Protein AF-A0AAJ6A900-F1 (afdb_monomer)

Nearest PDB structures (foldseek):
  7o0n-assembly1_B  TM=3.963E-01  e=6.965E-01  Myxococcus xanthus DK 1622
  7qh5-assembly1_A  TM=3.372E-01  e=6.591E-01  Streptomyces tsukubensis NRRL18488
  7qh5-assembly2_B  TM=3.546E-01  e=1.083E+00  Streptomyces tsukubensis NRRL18488
  4j00-assembly1_A  TM=2.860E-01  e=7.474E+00  Fischerella thermalis PCC 7521
  5yzg-assembly1_L  TM=1.732E-01  e=5.367E+00  Homo sapiens

Structure (mmCIF, N/CA/C/O backbone):
data_AF-A0AAJ6A900-F1
#
_entry.id   AF-A0AAJ6A900-F1
#
loop_
_atom_site.group_PDB
_atom_site.id
_atom_site.type_symbol
_atom_site.label_atom_id
_atom_site.label_alt_id
_atom_site.label_comp_id
_atom_site.label_asym_id
_atom_site.label_entity_id
_atom_site.label_seq_id
_atom_site.pdbx_PDB_ins_code
_atom_site.Cartn_x
_atom_site.Cartn_y
_atom_site.Cartn_z
_atom_site.occupancy
_atom_site.B_iso_or_equiv
_atom_site.auth_seq_id
_atom_site.auth_comp_id
_atom_site.auth_asym_id
_atom_site.auth_atom_id
_atom_site.pdbx_PDB_model_num
ATOM 1 N N . MET A 1 1 ? 44.080 13.119 18.718 1.00 33.09 1 MET A N 1
ATOM 2 C CA . MET A 1 1 ? 42.852 12.392 19.102 1.00 33.09 1 MET A CA 1
ATOM 3 C C . MET A 1 1 ? 41.986 12.271 17.861 1.00 33.09 1 MET A C 1
ATOM 5 O O . MET A 1 1 ? 41.439 13.269 17.421 1.00 33.09 1 MET A O 1
ATOM 9 N N . SER A 1 2 ? 41.988 11.098 17.223 1.00 34.25 2 SER A N 1
ATOM 10 C CA . SER A 1 2 ? 41.241 10.862 15.982 1.00 34.25 2 SER A CA 1
ATOM 11 C C . SER A 1 2 ? 39.778 10.611 16.332 1.00 34.25 2 SER A C 1
ATOM 13 O O . SER A 1 2 ? 39.481 9.669 17.070 1.00 34.25 2 SER A O 1
ATOM 15 N N . ALA A 1 3 ? 38.887 11.489 15.872 1.00 39.19 3 ALA A N 1
ATOM 16 C CA . ALA A 1 3 ? 37.450 11.306 16.002 1.00 39.19 3 ALA A CA 1
ATOM 17 C C . ALA A 1 3 ? 37.066 10.016 15.266 1.00 39.19 3 ALA A C 1
ATOM 19 O O . ALA A 1 3 ? 37.254 9.890 14.056 1.00 39.19 3 ALA A O 1
ATOM 20 N N . LYS A 1 4 ? 36.603 9.027 16.033 1.00 38.00 4 LYS A N 1
ATOM 21 C CA . LYS A 1 4 ? 36.083 7.765 15.514 1.00 38.00 4 LYS A CA 1
ATOM 22 C C . LYS A 1 4 ? 34.942 8.095 14.549 1.00 38.00 4 LYS A C 1
ATOM 24 O O . LYS A 1 4 ? 33.993 8.759 14.950 1.00 38.00 4 LYS A O 1
ATOM 29 N N . TYR A 1 5 ? 35.067 7.666 13.293 1.00 40.56 5 TYR A N 1
ATOM 30 C CA . TYR A 1 5 ? 33.970 7.684 12.330 1.00 40.56 5 TYR A CA 1
ATOM 31 C C . TYR A 1 5 ? 32.795 6.923 12.944 1.00 40.56 5 TYR A C 1
ATOM 33 O O . TYR A 1 5 ? 32.885 5.716 13.172 1.00 40.56 5 TYR A O 1
ATOM 41 N N . ASP A 1 6 ? 31.745 7.669 13.270 1.00 44.28 6 ASP A N 1
ATOM 42 C CA . ASP A 1 6 ? 30.499 7.160 13.818 1.00 44.28 6 ASP A CA 1
ATOM 43 C C . ASP A 1 6 ? 29.944 6.097 12.863 1.00 44.28 6 ASP A C 1
ATOM 45 O O . ASP A 1 6 ? 29.949 6.273 11.638 1.00 44.28 6 ASP A O 1
ATOM 49 N N . SER A 1 7 ? 29.566 4.944 13.404 1.00 50.75 7 SER A N 1
ATOM 50 C CA . SER A 1 7 ? 29.171 3.781 12.616 1.00 50.75 7 SER A CA 1
ATOM 51 C C . SER A 1 7 ? 28.019 4.137 11.675 1.00 50.75 7 SER A C 1
ATOM 53 O O . SER A 1 7 ? 26.946 4.549 12.104 1.00 50.75 7 SER A O 1
ATOM 55 N N . LYS A 1 8 ? 28.282 3.969 10.380 1.00 53.97 8 LYS A N 1
ATOM 56 C CA . LYS A 1 8 ? 27.415 4.195 9.219 1.00 53.97 8 LYS A CA 1
ATOM 57 C C . LYS A 1 8 ? 25.977 3.700 9.472 1.00 53.97 8 LYS A C 1
ATOM 59 O O . LYS A 1 8 ? 25.722 2.503 9.374 1.00 53.97 8 LYS A O 1
ATOM 64 N N . ARG A 1 9 ? 25.043 4.609 9.774 1.00 61.50 9 ARG A N 1
ATOM 65 C CA . ARG A 1 9 ? 23.605 4.306 9.882 1.00 61.50 9 ARG A CA 1
ATOM 66 C C . ARG A 1 9 ? 23.133 3.617 8.601 1.00 61.50 9 ARG A C 1
ATOM 68 O O . ARG A 1 9 ? 23.323 4.154 7.507 1.00 61.50 9 ARG A O 1
ATOM 75 N N . THR A 1 10 ? 22.573 2.418 8.721 1.00 80.81 10 THR A N 1
ATOM 76 C CA . THR A 1 10 ? 22.110 1.655 7.558 1.00 80.81 10 THR A CA 1
ATOM 77 C C . THR A 1 10 ? 20.718 2.121 7.127 1.00 80.81 10 THR A C 1
ATOM 79 O O . THR A 1 10 ? 19.980 2.734 7.900 1.00 80.81 10 THR A O 1
ATOM 82 N N . LYS A 1 11 ? 20.336 1.837 5.875 1.00 80.00 11 LYS A N 1
ATOM 83 C CA . LYS A 1 11 ? 18.990 2.141 5.352 1.00 80.00 11 LYS A CA 1
ATOM 84 C C . LYS A 1 11 ? 17.898 1.498 6.218 1.00 80.00 11 LYS A C 1
ATOM 86 O O . LYS A 1 11 ? 16.892 2.134 6.515 1.00 80.00 11 LYS A O 1
ATOM 91 N N . THR A 1 12 ? 18.159 0.287 6.702 1.00 84.31 12 THR A N 1
ATOM 92 C CA . THR A 1 12 ? 17.291 -0.456 7.619 1.00 84.31 12 THR A CA 1
ATOM 93 C C . THR A 1 12 ? 17.062 0.276 8.940 1.00 84.31 12 THR A C 1
ATOM 95 O O . THR A 1 12 ? 15.920 0.371 9.382 1.00 84.31 12 THR A O 1
ATOM 98 N N . ASP A 1 13 ? 18.110 0.849 9.540 1.00 83.62 13 ASP A N 1
ATOM 99 C CA . ASP A 1 13 ? 17.986 1.616 10.790 1.00 83.62 13 ASP A CA 1
ATOM 100 C C . ASP A 1 13 ? 17.090 2.851 10.596 1.00 83.62 13 ASP A C 1
ATOM 102 O O . ASP A 1 13 ? 16.273 3.183 11.453 1.00 83.62 13 ASP A O 1
ATOM 106 N N . GLY A 1 14 ? 17.188 3.496 9.427 1.00 86.88 14 GLY A N 1
ATOM 107 C CA . GLY A 1 14 ? 16.269 4.554 8.994 1.00 86.88 14 GLY A CA 1
ATOM 108 C C . GLY A 1 14 ? 14.805 4.116 9.014 1.00 86.88 14 GLY A C 1
ATOM 109 O O . GLY A 1 14 ? 13.977 4.738 9.675 1.00 86.88 14 GLY A O 1
ATOM 110 N N . LEU A 1 15 ? 14.507 2.997 8.353 1.00 88.12 15 LEU A N 1
ATOM 111 C CA . LEU A 1 15 ? 13.148 2.461 8.236 1.00 88.12 15 LEU A CA 1
ATOM 112 C C . LEU A 1 15 ? 12.558 2.031 9.587 1.00 88.12 15 LEU A C 1
ATOM 114 O O . LEU A 1 15 ? 11.352 2.151 9.812 1.00 88.12 15 LEU A O 1
ATOM 118 N N . ILE A 1 16 ? 13.393 1.524 10.498 1.00 86.44 16 ILE A N 1
ATOM 119 C CA . ILE A 1 16 ? 12.960 1.153 11.850 1.00 86.44 16 ILE A CA 1
ATOM 120 C C . ILE A 1 16 ? 12.597 2.404 12.656 1.00 86.44 16 ILE A C 1
ATOM 122 O O . ILE A 1 16 ? 11.527 2.438 13.263 1.00 86.44 16 ILE A O 1
ATOM 126 N N . GLU A 1 17 ? 13.445 3.436 12.638 1.00 85.00 17 GLU A N 1
ATOM 127 C CA . GLU A 1 17 ? 13.184 4.694 13.352 1.00 85.00 17 GLU A CA 1
ATOM 128 C C . GLU A 1 17 ? 11.929 5.412 12.833 1.00 85.00 17 GLU A C 1
ATOM 130 O O . GLU A 1 17 ? 11.148 5.949 13.620 1.00 85.00 17 GLU A O 1
ATOM 135 N N . GLU A 1 18 ? 11.697 5.376 11.521 1.00 84.06 18 GLU A N 1
ATOM 136 C CA . GLU A 1 18 ? 10.522 5.979 10.882 1.00 84.06 18 GLU A CA 1
ATOM 137 C C . GLU A 1 18 ? 9.254 5.113 10.993 1.00 84.06 18 GLU A C 1
ATOM 139 O O . GLU A 1 18 ? 8.158 5.556 10.643 1.00 84.06 18 GLU A O 1
ATOM 144 N N . GLY A 1 19 ? 9.369 3.878 11.497 1.00 85.94 19 GLY A N 1
ATOM 145 C CA . GLY A 1 19 ? 8.251 2.939 11.616 1.00 85.94 19 GLY A CA 1
ATOM 146 C C . GLY A 1 19 ? 7.731 2.416 10.271 1.00 85.94 19 GLY A C 1
ATOM 147 O O . GLY A 1 19 ? 6.595 1.948 10.186 1.00 85.94 19 GLY A O 1
ATOM 148 N N . THR A 1 20 ? 8.545 2.497 9.220 1.00 91.31 20 THR A N 1
ATOM 149 C CA . THR A 1 20 ? 8.237 2.078 7.844 1.00 91.31 20 THR A CA 1
ATOM 150 C C . THR A 1 20 ? 8.890 0.747 7.468 1.00 91.31 20 THR A C 1
ATOM 152 O O . THR A 1 20 ? 8.720 0.275 6.345 1.00 91.31 20 THR A O 1
ATOM 155 N N . PHE A 1 21 ? 9.583 0.102 8.407 1.00 92.81 21 PHE A N 1
ATOM 156 C CA . PHE A 1 21 ? 10.193 -1.210 8.217 1.00 92.81 21 PHE A CA 1
ATOM 157 C C . PHE A 1 21 ? 9.163 -2.308 7.892 1.00 92.81 21 PHE A C 1
ATOM 159 O O . PHE A 1 21 ? 8.166 -2.493 8.596 1.00 92.81 21 PHE A O 1
ATOM 166 N N . ASN A 1 22 ? 9.425 -3.070 6.830 1.00 92.81 22 ASN A N 1
ATOM 167 C CA . ASN A 1 22 ? 8.696 -4.274 6.457 1.00 92.81 22 ASN A CA 1
ATOM 168 C C . ASN A 1 22 ? 9.269 -5.475 7.227 1.00 92.81 22 ASN A C 1
ATOM 170 O O . ASN A 1 22 ? 10.412 -5.853 6.976 1.00 92.81 22 ASN A O 1
ATOM 174 N N . PRO A 1 23 ? 8.493 -6.121 8.117 1.00 89.62 23 PRO A N 1
ATOM 175 C CA . PRO A 1 23 ? 8.977 -7.251 8.906 1.00 89.62 23 PRO A CA 1
ATOM 176 C C . PRO A 1 23 ? 9.151 -8.544 8.099 1.00 89.62 23 PRO A C 1
ATOM 178 O O . PRO A 1 23 ? 9.731 -9.488 8.623 1.00 89.62 23 PRO A O 1
ATOM 181 N N . THR A 1 24 ? 8.626 -8.618 6.870 1.00 91.12 24 THR A N 1
ATOM 182 C CA . THR A 1 24 ? 8.700 -9.821 6.023 1.00 91.12 24 THR A CA 1
ATOM 183 C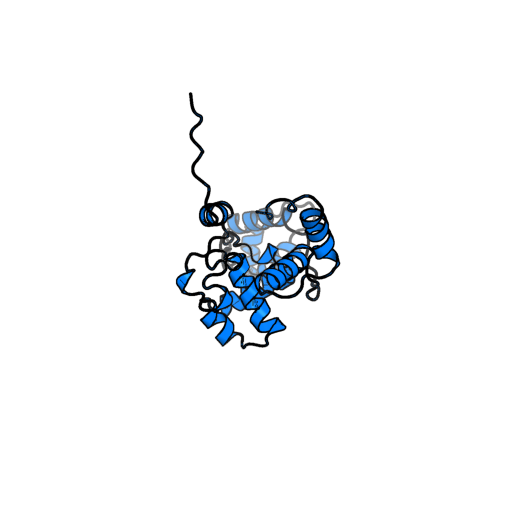 C . THR A 1 24 ? 9.211 -9.493 4.613 1.00 91.12 24 THR A C 1
ATOM 185 O O . THR A 1 24 ? 8.458 -9.637 3.638 1.00 91.12 24 THR A O 1
ATOM 188 N N . PRO A 1 25 ? 10.457 -9.001 4.470 1.00 93.31 25 PRO A N 1
ATOM 189 C CA . PRO A 1 25 ? 11.049 -8.664 3.172 1.00 93.31 25 PRO A CA 1
ATOM 190 C C . PRO A 1 25 ? 11.180 -9.886 2.247 1.00 93.31 25 PRO A C 1
ATOM 192 O O . PRO A 1 25 ? 11.022 -9.767 1.036 1.00 93.31 25 PRO A O 1
ATOM 195 N N . GLU A 1 26 ? 11.383 -11.083 2.802 1.00 93.69 26 GLU A N 1
ATOM 196 C CA . GLU A 1 26 ? 11.548 -12.346 2.072 1.00 93.69 26 GLU A CA 1
ATOM 197 C C . GLU A 1 26 ? 10.295 -12.795 1.307 1.00 93.69 26 GLU A C 1
ATOM 199 O O . GLU A 1 26 ? 10.369 -13.640 0.411 1.00 93.69 26 GLU A O 1
ATOM 204 N N . LYS A 1 27 ? 9.130 -12.234 1.648 1.00 94.19 27 LYS A N 1
ATOM 205 C CA . LYS A 1 27 ? 7.870 -12.521 0.955 1.00 94.19 27 LYS A CA 1
ATOM 206 C C . LYS A 1 27 ? 7.661 -11.657 -0.288 1.00 94.19 27 LYS A C 1
ATOM 208 O O . LYS A 1 27 ? 6.780 -11.979 -1.078 1.00 94.19 27 LYS A O 1
ATOM 213 N N . VAL A 1 28 ? 8.465 -10.610 -0.483 1.00 96.06 28 VAL A N 1
ATOM 214 C CA . VAL A 1 28 ? 8.415 -9.759 -1.677 1.00 96.06 28 VAL A CA 1
ATOM 215 C C . VAL A 1 28 ? 9.167 -10.461 -2.805 1.00 96.06 28 VAL A C 1
ATOM 217 O O . VAL A 1 28 ? 10.395 -10.503 -2.839 1.00 96.06 28 VAL A O 1
ATOM 220 N N . ARG A 1 29 ? 8.420 -11.064 -3.730 1.00 94.88 29 ARG A N 1
ATOM 221 C CA . ARG A 1 29 ? 8.965 -11.913 -4.800 1.00 94.88 29 ARG A 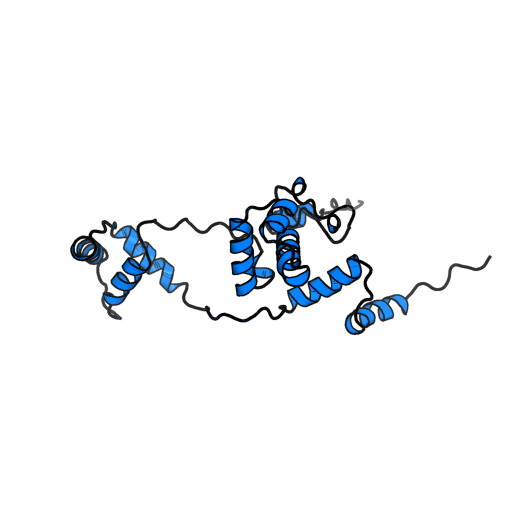CA 1
ATOM 222 C C . ARG A 1 29 ? 9.167 -11.187 -6.121 1.00 94.88 29 ARG A C 1
ATOM 224 O O . ARG A 1 29 ? 9.845 -11.754 -6.984 1.00 94.88 29 ARG A O 1
ATOM 231 N N . ASP A 1 30 ? 8.644 -9.967 -6.243 1.00 93.31 30 ASP A N 1
ATOM 232 C CA . ASP A 1 30 ? 8.773 -9.139 -7.438 1.00 93.31 30 ASP A CA 1
ATOM 233 C C . ASP A 1 30 ? 10.257 -8.988 -7.834 1.00 93.31 30 ASP A C 1
ATOM 235 O O . ASP A 1 30 ? 11.069 -8.531 -7.019 1.00 93.31 30 ASP A O 1
ATOM 239 N N . PRO A 1 31 ? 10.639 -9.362 -9.072 1.00 90.69 31 PRO A N 1
ATOM 240 C CA . PRO A 1 31 ? 12.028 -9.345 -9.515 1.00 90.69 31 PRO A CA 1
ATOM 241 C C . PRO A 1 31 ? 12.735 -7.999 -9.342 1.00 90.69 31 PRO A C 1
ATOM 243 O O . PRO A 1 31 ? 13.943 -7.993 -9.119 1.00 90.69 31 PRO A O 1
ATOM 246 N N . LYS A 1 32 ? 12.017 -6.865 -9.398 1.00 90.88 32 LYS A N 1
ATOM 247 C CA . LYS A 1 32 ? 12.641 -5.534 -9.303 1.00 90.88 32 LYS A CA 1
ATOM 248 C C . LYS A 1 32 ? 13.272 -5.266 -7.932 1.00 90.88 32 LYS A C 1
ATOM 250 O O . LYS A 1 32 ? 14.186 -4.457 -7.843 1.00 90.88 32 LYS A O 1
ATOM 255 N N . PHE A 1 33 ? 12.813 -5.960 -6.888 1.00 91.19 33 PHE A N 1
ATOM 256 C CA . PHE A 1 33 ? 13.360 -5.872 -5.530 1.00 91.19 33 PHE A CA 1
ATOM 257 C C . PHE A 1 33 ? 14.616 -6.736 -5.330 1.00 91.19 33 PHE A C 1
ATOM 259 O O . PHE A 1 33 ? 15.217 -6.715 -4.258 1.00 91.19 33 PHE A O 1
ATOM 266 N N . ARG A 1 34 ? 15.048 -7.501 -6.344 1.00 86.69 34 ARG A N 1
ATOM 267 C CA . ARG A 1 34 ? 16.260 -8.326 -6.273 1.00 86.69 34 ARG A CA 1
ATOM 268 C C . ARG A 1 34 ? 17.451 -7.557 -6.834 1.00 86.69 34 ARG A C 1
ATOM 270 O O . ARG A 1 34 ? 17.498 -7.267 -8.023 1.00 86.69 34 ARG A O 1
ATOM 277 N N . GLY A 1 35 ? 18.428 -7.257 -5.979 1.00 75.94 35 GLY A N 1
ATOM 278 C CA . GLY A 1 35 ? 19.699 -6.649 -6.396 1.00 75.94 35 GLY A CA 1
ATOM 279 C C . GLY A 1 35 ? 19.602 -5.190 -6.859 1.00 75.94 35 GLY A C 1
ATOM 280 O O . GLY A 1 35 ? 20.543 -4.691 -7.468 1.00 75.94 35 GLY A O 1
ATOM 281 N N . SER A 1 36 ? 18.487 -4.506 -6.584 1.00 80.94 36 SER A N 1
ATOM 282 C CA . SER A 1 36 ? 18.345 -3.071 -6.837 1.00 80.94 36 SER A CA 1
ATOM 283 C C . SER A 1 36 ? 18.799 -2.255 -5.626 1.00 80.94 36 SER A C 1
ATOM 285 O O . SER A 1 36 ? 18.426 -2.562 -4.500 1.00 80.94 36 SER A O 1
ATOM 287 N N . GLU A 1 37 ? 19.543 -1.169 -5.850 1.00 84.00 37 GLU A N 1
ATOM 288 C CA . GLU A 1 37 ? 19.844 -0.190 -4.791 1.00 84.00 37 GLU A CA 1
ATOM 289 C C . GLU A 1 37 ? 18.627 0.693 -4.448 1.00 84.00 37 GLU A C 1
ATOM 291 O O . GLU A 1 37 ? 18.503 1.217 -3.336 1.00 84.00 37 GLU A O 1
ATOM 296 N N . PHE A 1 38 ? 17.706 0.854 -5.407 1.00 89.38 38 PHE A N 1
ATOM 297 C CA . PHE A 1 38 ? 16.516 1.689 -5.260 1.00 89.38 38 PHE A CA 1
ATOM 298 C C . PHE A 1 38 ? 15.348 0.925 -4.635 1.00 89.38 38 PHE A C 1
ATOM 300 O O . PHE A 1 38 ? 14.739 1.426 -3.685 1.00 89.38 38 PHE A O 1
ATOM 307 N N . PHE A 1 39 ? 15.031 -0.261 -5.166 1.00 92.19 39 PHE A N 1
ATOM 308 C CA . PHE A 1 39 ? 13.935 -1.090 -4.668 1.00 92.19 39 PHE A CA 1
ATOM 309 C C . PHE A 1 39 ? 14.399 -1.912 -3.465 1.00 92.19 39 PHE A C 1
ATOM 311 O O . PHE A 1 39 ? 15.210 -2.822 -3.606 1.00 92.19 39 PHE A O 1
ATOM 318 N N . ASP A 1 40 ? 13.871 -1.591 -2.288 1.00 92.31 40 ASP A N 1
ATOM 319 C CA . ASP A 1 40 ? 14.231 -2.201 -1.016 1.00 92.31 40 ASP A CA 1
ATOM 320 C C . ASP A 1 40 ? 13.043 -2.973 -0.434 1.00 92.31 40 ASP A C 1
ATOM 322 O O . ASP A 1 40 ? 12.023 -2.369 -0.091 1.00 92.31 40 ASP A O 1
ATOM 326 N N . PRO A 1 41 ? 13.142 -4.307 -0.298 1.00 94.31 41 PRO A N 1
ATOM 327 C CA . PRO A 1 41 ? 12.053 -5.103 0.253 1.00 94.31 41 PRO A CA 1
ATOM 328 C C . PRO A 1 41 ? 11.797 -4.803 1.738 1.00 94.31 41 PRO A C 1
ATOM 330 O O . PRO A 1 41 ? 10.733 -5.164 2.243 1.00 94.31 41 PRO A O 1
ATOM 333 N N . HIS A 1 42 ? 12.724 -4.137 2.436 1.00 93.25 42 HIS A N 1
ATOM 334 C CA . HIS A 1 42 ? 12.548 -3.707 3.824 1.00 93.25 42 HIS A CA 1
ATOM 335 C C . HIS A 1 42 ? 11.721 -2.422 3.948 1.00 93.25 42 HIS A C 1
ATOM 337 O O . HIS A 1 42 ? 11.280 -2.108 5.050 1.00 93.25 42 HIS A O 1
ATOM 343 N N . ASP A 1 43 ? 11.477 -1.684 2.863 1.00 94.00 43 ASP A N 1
ATOM 344 C CA . ASP A 1 43 ? 10.650 -0.474 2.881 1.00 94.00 43 ASP A CA 1
ATOM 345 C C . ASP A 1 43 ? 9.173 -0.834 2.645 1.00 94.00 43 ASP A C 1
ATOM 347 O O . ASP A 1 43 ? 8.723 -1.063 1.518 1.00 94.00 43 ASP A O 1
ATOM 351 N N . ALA A 1 44 ? 8.379 -0.863 3.718 1.00 93.81 44 ALA A N 1
ATOM 352 C CA . ALA A 1 44 ? 6.969 -1.238 3.641 1.00 93.81 44 ALA A CA 1
ATOM 353 C C . ALA A 1 44 ? 6.126 -0.251 2.819 1.00 93.81 44 ALA A C 1
ATOM 355 O O . ALA A 1 44 ? 5.093 -0.643 2.268 1.00 93.81 44 ALA A O 1
ATOM 356 N N . VAL A 1 45 ? 6.521 1.024 2.747 1.00 94.25 45 VAL A N 1
ATOM 357 C CA . VAL A 1 45 ? 5.811 2.039 1.958 1.00 94.25 45 VAL A CA 1
ATOM 358 C C . VAL A 1 45 ? 6.059 1.787 0.478 1.00 94.25 45 VAL A C 1
ATOM 360 O O . VAL A 1 45 ? 5.102 1.735 -0.300 1.00 94.25 45 VAL A O 1
ATOM 363 N N . GLN A 1 46 ? 7.316 1.553 0.101 1.00 94.44 46 GLN A N 1
ATOM 364 C CA . GLN A 1 46 ? 7.698 1.268 -1.278 1.00 94.44 46 GLN A CA 1
ATOM 365 C C . GLN A 1 46 ? 7.080 -0.040 -1.784 1.00 94.44 46 GLN A C 1
ATO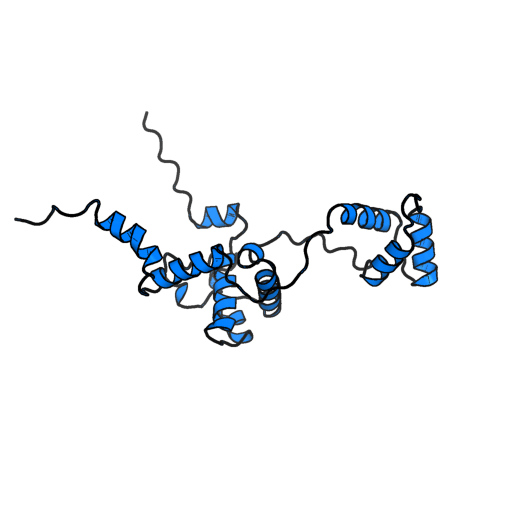M 367 O O . GLN A 1 46 ? 6.511 -0.068 -2.877 1.00 94.44 46 GLN A O 1
ATOM 372 N N . VAL A 1 47 ? 7.114 -1.100 -0.970 1.00 96.12 47 VAL A N 1
ATOM 373 C CA . VAL A 1 47 ? 6.487 -2.396 -1.281 1.00 96.12 47 VAL A CA 1
ATOM 374 C C . VAL A 1 47 ? 4.988 -2.224 -1.548 1.00 96.12 47 VAL A C 1
ATOM 376 O O . VAL A 1 47 ? 4.486 -2.680 -2.577 1.00 96.12 47 VAL A O 1
ATOM 379 N N . LYS A 1 48 ? 4.259 -1.506 -0.681 1.00 95.56 48 LYS A N 1
ATOM 380 C CA . LYS A 1 48 ? 2.823 -1.246 -0.889 1.00 95.56 48 LYS A CA 1
ATOM 381 C C . LYS A 1 48 ? 2.560 -0.388 -2.123 1.00 95.56 48 LYS A C 1
ATOM 383 O O . LYS A 1 48 ? 1.598 -0.650 -2.842 1.00 95.56 48 LYS A O 1
ATOM 388 N N . TYR A 1 49 ? 3.383 0.630 -2.369 1.00 96.12 49 TYR A N 1
ATOM 389 C CA . TYR A 1 49 ? 3.219 1.496 -3.531 1.00 96.12 49 TYR A CA 1
ATOM 390 C C . TYR A 1 49 ? 3.393 0.712 -4.836 1.00 96.12 49 TYR A C 1
ATOM 392 O O . TYR A 1 49 ? 2.516 0.757 -5.700 1.00 96.12 49 TYR A O 1
ATOM 400 N N . GLU A 1 50 ? 4.471 -0.065 -4.961 1.00 96.12 50 GLU A N 1
ATOM 401 C CA . GLU A 1 50 ? 4.739 -0.862 -6.162 1.00 96.12 50 GLU A CA 1
ATOM 402 C C . GLU A 1 50 ? 3.679 -1.950 -6.389 1.00 96.12 50 GLU A C 1
ATOM 404 O O . GLU A 1 50 ? 3.293 -2.191 -7.535 1.00 96.12 50 GLU A O 1
ATOM 409 N N . MET A 1 51 ? 3.127 -2.531 -5.319 1.00 96.12 51 MET A N 1
ATOM 410 C CA . MET A 1 51 ? 1.985 -3.447 -5.398 1.00 96.12 51 MET A CA 1
ATOM 411 C C . MET A 1 51 ? 0.736 -2.763 -5.976 1.00 96.12 51 MET A C 1
ATOM 413 O O . MET A 1 51 ? 0.102 -3.279 -6.900 1.00 96.12 51 MET A O 1
ATOM 417 N N . LEU A 1 52 ? 0.358 -1.591 -5.450 1.00 95.62 52 LEU A N 1
ATOM 418 C CA . LEU A 1 52 ? -0.802 -0.839 -5.948 1.00 95.62 52 LEU A CA 1
ATOM 419 C C . LEU A 1 52 ? -0.599 -0.400 -7.402 1.00 95.62 52 LEU A C 1
ATOM 421 O O . LEU A 1 52 ? -1.527 -0.466 -8.217 1.00 95.62 52 LEU A O 1
ATOM 425 N N . ARG A 1 53 ? 0.627 0.010 -7.735 1.00 93.88 53 ARG A N 1
ATOM 426 C CA . ARG A 1 53 ? 1.032 0.401 -9.082 1.00 93.88 53 ARG A CA 1
ATOM 427 C C . ARG A 1 53 ? 0.924 -0.762 -10.066 1.00 93.88 53 ARG A C 1
ATOM 429 O O . ARG A 1 53 ? 0.383 -0.557 -11.146 1.00 93.88 53 ARG A O 1
ATOM 436 N N . ARG A 1 54 ? 1.365 -1.968 -9.697 1.00 92.38 54 ARG A N 1
ATOM 437 C CA . ARG A 1 54 ? 1.235 -3.188 -10.517 1.00 92.38 54 ARG A CA 1
ATOM 438 C C . ARG A 1 54 ? -0.203 -3.462 -10.938 1.00 92.38 54 ARG A C 1
ATOM 440 O O . ARG A 1 54 ? -0.470 -3.707 -12.107 1.00 92.38 54 ARG A O 1
ATOM 447 N N . VAL A 1 55 ? -1.148 -3.369 -10.006 1.00 92.44 55 VAL A N 1
ATOM 448 C CA . VAL A 1 55 ? -2.568 -3.575 -10.335 1.00 92.44 55 VAL A CA 1
ATOM 449 C C . VAL A 1 55 ? -3.106 -2.430 -11.199 1.00 92.44 55 VAL A C 1
ATOM 451 O O . VAL A 1 55 ? -3.863 -2.644 -12.144 1.00 92.44 55 VAL A O 1
ATOM 454 N N . SER A 1 56 ? -2.711 -1.193 -10.900 1.00 88.12 56 SER A N 1
ATOM 455 C CA . SER A 1 56 ? -3.285 -0.006 -11.545 1.00 88.12 56 SER A CA 1
ATOM 456 C C . SER A 1 56 ? -2.741 0.236 -12.955 1.00 88.12 56 SER A C 1
ATOM 458 O O . SER A 1 56 ? -3.508 0.584 -13.855 1.00 88.12 56 SER A O 1
ATOM 460 N N . ILE A 1 57 ? -1.433 0.059 -13.141 1.00 87.75 57 ILE A N 1
ATOM 461 C CA . ILE A 1 57 ? -0.692 0.343 -14.375 1.00 87.75 57 ILE A CA 1
ATOM 462 C C . ILE A 1 57 ? -0.494 -0.934 -15.184 1.00 87.75 57 ILE A C 1
ATOM 464 O O . ILE A 1 57 ? -0.890 -0.974 -16.344 1.00 87.75 57 ILE A O 1
ATOM 468 N N . ASP A 1 58 ? 0.042 -1.981 -14.556 1.00 85.88 58 ASP A N 1
ATOM 469 C CA . ASP A 1 58 ? 0.407 -3.228 -15.243 1.00 85.88 58 ASP A CA 1
ATOM 470 C C . ASP A 1 58 ? -0.794 -4.197 -15.360 1.00 85.88 58 ASP A C 1
ATOM 472 O O . ASP A 1 58 ? -0.684 -5.259 -15.963 1.00 85.88 58 ASP A O 1
ATOM 476 N N . LYS A 1 59 ? -1.960 -3.817 -14.806 1.00 90.88 59 LYS A N 1
ATOM 477 C CA . LYS A 1 59 ? -3.251 -4.537 -14.864 1.00 90.88 59 LYS A CA 1
ATOM 478 C C . LYS A 1 59 ? -3.215 -5.975 -14.334 1.00 90.88 59 LYS A C 1
ATOM 480 O O . LYS A 1 59 ? -4.102 -6.770 -14.640 1.00 90.88 59 LYS A O 1
ATOM 485 N N . VAL A 1 60 ? -2.235 -6.280 -13.485 1.00 93.56 60 VAL A N 1
ATOM 486 C CA . VAL A 1 60 ? -2.133 -7.553 -12.760 1.00 93.56 60 VAL A CA 1
ATOM 487 C C . VAL A 1 60 ? -3.337 -7.721 -11.831 1.00 93.56 60 VAL A C 1
ATOM 489 O O . VAL A 1 60 ? -3.855 -6.745 -11.280 1.00 93.56 60 VAL A O 1
ATOM 492 N N . SER A 1 61 ? -3.795 -8.959 -11.633 1.00 95.31 61 SER A N 1
ATOM 493 C CA . SER A 1 61 ? -4.912 -9.220 -10.724 1.00 95.31 61 SER A CA 1
ATOM 494 C C . SER A 1 61 ? -4.553 -8.872 -9.271 1.00 95.31 61 SER A C 1
ATOM 496 O O . SER A 1 61 ? -3.407 -8.996 -8.843 1.00 95.31 61 SER A O 1
ATOM 498 N N . VAL A 1 62 ? -5.549 -8.473 -8.471 1.00 93.75 62 VAL A N 1
ATOM 499 C CA . VAL A 1 62 ? -5.337 -8.177 -7.040 1.00 93.75 62 VAL A CA 1
ATOM 500 C C . VAL A 1 62 ? -4.787 -9.390 -6.293 1.00 93.75 62 VAL A C 1
ATOM 502 O O . VAL A 1 62 ? -3.943 -9.224 -5.417 1.00 93.75 62 VAL A O 1
ATOM 505 N N . THR A 1 63 ? -5.256 -10.596 -6.625 1.00 94.38 63 THR A N 1
ATOM 506 C CA . THR A 1 63 ? -4.779 -11.841 -6.007 1.00 94.38 63 THR A CA 1
ATOM 507 C C . THR A 1 63 ? -3.290 -12.027 -6.267 1.00 94.38 63 THR A C 1
ATOM 509 O O . THR A 1 63 ? -2.516 -12.100 -5.323 1.00 94.38 63 THR A O 1
ATOM 512 N N . GLU A 1 64 ? -2.893 -12.005 -7.537 1.00 95.50 64 GLU A N 1
ATOM 513 C CA . GLU A 1 64 ? -1.506 -12.213 -7.952 1.00 95.50 64 GLU A CA 1
ATOM 514 C C . GLU A 1 64 ? -0.568 -11.153 -7.367 1.00 95.50 64 GLU A C 1
ATOM 516 O O . GLU A 1 64 ? 0.467 -11.490 -6.799 1.00 95.50 64 GLU A O 1
ATOM 521 N N . ALA A 1 65 ? -0.962 -9.877 -7.409 1.00 94.81 65 ALA A N 1
ATOM 522 C CA . ALA A 1 65 ? -0.174 -8.809 -6.805 1.00 94.81 65 ALA A CA 1
ATOM 523 C C . ALA A 1 65 ? -0.067 -8.952 -5.277 1.00 94.81 65 ALA A C 1
ATOM 525 O O . ALA A 1 65 ? 0.987 -8.675 -4.714 1.00 94.81 65 ALA A O 1
ATOM 526 N N . SER A 1 66 ? -1.130 -9.391 -4.594 1.00 94.12 66 SER A N 1
ATOM 527 C CA . SER A 1 66 ? -1.086 -9.611 -3.141 1.00 94.12 66 SER A CA 1
ATOM 528 C C . SER A 1 66 ? -0.119 -10.745 -2.789 1.00 94.12 66 SER A C 1
ATOM 530 O O . SER A 1 66 ? 0.739 -10.571 -1.924 1.00 94.12 66 SER A O 1
ATOM 532 N N . ASP A 1 67 ? -0.213 -11.867 -3.505 1.00 95.69 67 ASP A N 1
ATOM 533 C CA . ASP A 1 67 ? 0.620 -13.049 -3.280 1.00 95.69 67 ASP A CA 1
ATOM 534 C C . ASP A 1 67 ? 2.100 -12.762 -3.564 1.00 95.69 67 ASP A C 1
ATOM 536 O O . ASP A 1 67 ? 2.979 -13.156 -2.795 1.00 95.69 67 ASP A O 1
ATOM 540 N N . GLU A 1 68 ? 2.392 -12.033 -4.641 1.00 96.00 68 GLU A N 1
ATOM 541 C CA . GLU A 1 68 ? 3.761 -11.711 -5.036 1.00 96.00 68 GLU A CA 1
ATOM 542 C C . GLU A 1 68 ? 4.435 -10.686 -4.120 1.00 96.00 68 GLU A C 1
ATOM 544 O O . GLU A 1 68 ? 5.649 -10.737 -3.921 1.00 96.00 68 GLU A O 1
ATOM 549 N N . TYR A 1 69 ? 3.663 -9.770 -3.538 1.00 95.94 69 TYR A N 1
ATOM 550 C CA . TYR A 1 69 ? 4.166 -8.784 -2.581 1.00 95.94 69 TYR A CA 1
ATOM 551 C C . TYR A 1 69 ? 4.066 -9.264 -1.127 1.00 95.94 69 TYR A C 1
ATOM 553 O O . TYR A 1 69 ? 4.418 -8.526 -0.208 1.00 95.94 69 TYR A O 1
ATOM 561 N N . GLY A 1 70 ? 3.618 -10.504 -0.905 1.00 94.38 70 GLY A N 1
ATOM 562 C CA . GLY A 1 70 ? 3.621 -11.128 0.412 1.00 94.38 70 GLY A CA 1
ATOM 563 C C . GLY A 1 70 ? 2.563 -10.593 1.376 1.00 94.38 70 GLY A C 1
ATOM 564 O O . GLY A 1 70 ? 2.745 -10.698 2.591 1.00 94.38 70 GLY A O 1
ATOM 565 N N . VAL A 1 71 ? 1.473 -10.014 0.865 1.00 93.00 71 VAL A N 1
ATOM 566 C CA . VAL A 1 71 ? 0.398 -9.431 1.678 1.00 93.00 71 VAL A CA 1
ATOM 567 C C . VAL A 1 71 ? -0.937 -10.132 1.445 1.00 93.00 71 VAL A C 1
ATOM 569 O O . VAL A 1 71 ? -1.153 -10.819 0.456 1.00 93.00 71 VAL A O 1
ATOM 572 N N . SER A 1 72 ? -1.878 -9.937 2.367 1.00 93.50 72 SER A N 1
ATOM 573 C CA . SER A 1 72 ? -3.241 -10.445 2.198 1.00 93.50 72 SER A CA 1
ATOM 574 C C . SER A 1 72 ? -4.087 -9.523 1.308 1.00 93.50 72 SER A C 1
ATOM 576 O O . SER A 1 72 ? -3.872 -8.308 1.273 1.00 93.50 72 SER A O 1
ATOM 578 N N . ARG A 1 73 ? -5.130 -10.063 0.664 1.00 94.19 73 ARG A N 1
ATOM 579 C CA . ARG A 1 73 ? -6.104 -9.252 -0.094 1.00 94.19 73 ARG A CA 1
ATOM 580 C C . ARG A 1 73 ? -6.762 -8.139 0.746 1.00 94.19 73 ARG A C 1
ATOM 582 O O . ARG A 1 73 ? -6.854 -7.018 0.249 1.00 94.19 73 ARG A O 1
ATOM 589 N N . PRO A 1 74 ? -7.187 -8.367 2.008 1.00 93.94 74 PRO A N 1
ATOM 590 C CA . PRO A 1 74 ? -7.644 -7.277 2.875 1.00 93.94 74 PRO A CA 1
ATOM 591 C C . PRO A 1 74 ? -6.600 -6.169 3.061 1.00 93.94 74 PRO A C 1
ATOM 593 O O . PRO A 1 74 ? -6.940 -4.989 3.016 1.00 93.94 74 PRO A O 1
ATOM 596 N N . THR A 1 75 ? -5.322 -6.532 3.213 1.00 91.69 75 THR A N 1
ATOM 597 C CA . THR A 1 75 ? -4.219 -5.563 3.308 1.00 91.69 75 THR A CA 1
ATOM 598 C C . THR A 1 75 ? -4.090 -4.737 2.031 1.00 91.69 75 THR A C 1
ATOM 600 O O . THR A 1 75 ? -3.908 -3.524 2.127 1.00 91.69 75 THR A O 1
ATOM 603 N N . TYR A 1 76 ? -4.237 -5.358 0.855 1.00 94.88 76 TYR A N 1
ATOM 604 C CA . TYR A 1 76 ? -4.279 -4.641 -0.421 1.00 94.88 76 TYR A CA 1
ATOM 605 C C . TYR A 1 76 ? -5.400 -3.596 -0.439 1.00 94.88 76 TYR A C 1
ATOM 607 O O . TYR A 1 76 ? -5.137 -2.425 -0.705 1.00 94.88 76 TYR A O 1
ATOM 615 N N . TYR A 1 77 ? -6.639 -3.986 -0.120 1.00 94.44 77 TYR A N 1
ATOM 616 C CA . TYR A 1 77 ? -7.768 -3.052 -0.164 1.00 94.44 77 TYR A CA 1
ATOM 617 C C . TYR A 1 77 ? -7.610 -1.916 0.849 1.00 94.44 77 TYR A C 1
ATOM 619 O O . TYR A 1 77 ? -7.873 -0.764 0.513 1.00 94.44 77 TYR A O 1
ATOM 627 N N . GLN A 1 78 ? -7.106 -2.205 2.050 1.00 91.62 78 GLN A N 1
ATOM 628 C CA . GLN A 1 78 ? -6.821 -1.168 3.039 1.00 91.62 78 GLN A CA 1
ATOM 629 C C . GLN A 1 78 ? -5.735 -0.199 2.557 1.00 91.62 78 GLN A C 1
ATOM 631 O O . GLN A 1 78 ? -5.888 1.015 2.686 1.00 91.62 78 GLN A O 1
ATOM 636 N N . ALA A 1 79 ? -4.645 -0.719 1.984 1.00 92.50 79 ALA A N 1
ATOM 637 C CA . ALA A 1 79 ? -3.581 0.103 1.419 1.00 92.50 79 ALA A CA 1
ATOM 638 C C . ALA A 1 79 ? -4.106 0.970 0.270 1.00 92.50 79 ALA A C 1
ATOM 640 O O . ALA A 1 79 ? -3.776 2.150 0.205 1.00 92.50 79 ALA A O 1
ATOM 641 N N . LYS A 1 80 ? -4.966 0.408 -0.588 1.00 93.00 80 LYS A N 1
ATOM 642 C CA . LYS A 1 80 ? -5.616 1.137 -1.676 1.00 93.00 80 LYS A CA 1
ATOM 643 C C . LYS A 1 80 ? -6.465 2.291 -1.151 1.00 93.00 80 LYS A C 1
ATOM 645 O O . LYS A 1 80 ? -6.281 3.409 -1.610 1.00 93.00 80 LYS A O 1
ATOM 650 N N . VAL A 1 81 ? -7.336 2.044 -0.172 1.00 90.25 81 VAL A N 1
ATOM 651 C CA . VAL A 1 81 ? -8.159 3.098 0.445 1.00 90.25 81 VAL A CA 1
ATOM 652 C C . VAL A 1 81 ? -7.274 4.197 1.032 1.00 90.25 81 VAL A C 1
ATOM 654 O O . VAL A 1 81 ? -7.486 5.373 0.754 1.00 90.25 81 VAL A O 1
ATOM 657 N N . ASN A 1 82 ? -6.240 3.832 1.792 1.00 89.81 82 ASN A N 1
ATOM 658 C CA . ASN A 1 82 ? -5.347 4.823 2.389 1.00 89.81 82 ASN A CA 1
ATOM 659 C C . ASN A 1 82 ? -4.590 5.641 1.332 1.00 89.81 82 ASN A C 1
ATOM 661 O O . ASN A 1 82 ? -4.407 6.847 1.499 1.00 89.81 82 ASN A O 1
ATOM 665 N N . PHE A 1 83 ? -4.162 4.992 0.249 1.00 90.00 83 PHE A N 1
ATOM 666 C CA . PHE A 1 83 ? -3.498 5.648 -0.870 1.00 90.00 83 PHE A CA 1
ATOM 667 C C . PHE A 1 83 ? -4.439 6.587 -1.626 1.00 90.00 83 PHE A C 1
ATOM 669 O O . PHE A 1 83 ? -4.058 7.711 -1.931 1.00 90.00 83 PHE A O 1
ATOM 676 N N . ASP A 1 84 ? -5.673 6.165 -1.889 1.00 85.81 84 ASP A N 1
ATOM 677 C CA . ASP A 1 84 ? -6.664 6.994 -2.575 1.00 85.81 84 ASP A CA 1
ATOM 678 C C . ASP A 1 84 ? -7.008 8.251 -1.741 1.00 85.81 84 ASP A C 1
ATOM 680 O O . ASP A 1 84 ? -7.270 9.311 -2.304 1.00 85.81 84 ASP A O 1
ATOM 684 N N . MET A 1 85 ? -6.945 8.170 -0.403 1.00 84.69 85 MET A N 1
ATOM 685 C CA . MET A 1 85 ? -7.184 9.315 0.491 1.00 84.69 85 MET A CA 1
ATOM 686 C C . MET A 1 85 ? -5.984 10.260 0.653 1.00 84.69 85 MET A C 1
ATOM 688 O O . MET A 1 85 ? -6.173 11.471 0.734 1.00 84.69 85 MET A O 1
ATOM 692 N N . ALA A 1 86 ? -4.763 9.728 0.780 1.00 83.94 86 ALA A N 1
ATOM 693 C CA . ALA A 1 86 ? -3.593 10.501 1.229 1.00 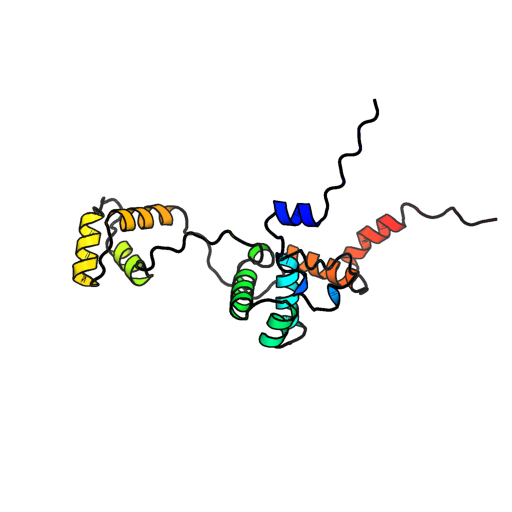83.94 86 ALA A CA 1
ATOM 694 C C . ALA A 1 86 ? -2.326 10.288 0.376 1.00 83.94 86 ALA A C 1
ATOM 696 O O . ALA A 1 86 ? -1.231 10.725 0.742 1.00 83.94 86 ALA A O 1
ATOM 697 N N . GLY A 1 87 ? -2.442 9.609 -0.764 1.00 88.81 87 GLY A N 1
ATOM 698 C CA . GLY A 1 87 ? -1.318 9.235 -1.618 1.00 88.81 87 GLY A CA 1
ATOM 699 C C . GLY A 1 87 ? -0.299 8.362 -0.883 1.00 88.81 87 GLY A C 1
ATOM 700 O O . GLY A 1 87 ? -0.644 7.550 -0.024 1.00 88.81 87 GLY A O 1
ATOM 701 N N . ILE A 1 88 ? 0.987 8.550 -1.196 1.00 88.94 88 ILE A N 1
ATOM 702 C CA . ILE A 1 88 ? 2.086 7.796 -0.564 1.00 88.94 88 ILE A CA 1
ATOM 703 C C . ILE A 1 88 ? 2.098 7.968 0.964 1.00 88.94 88 ILE A C 1
ATOM 705 O O . ILE A 1 88 ? 2.372 7.004 1.675 1.00 88.94 88 ILE A O 1
ATOM 709 N N . ALA A 1 89 ? 1.728 9.142 1.487 1.00 88.31 89 ALA A N 1
ATOM 710 C CA . ALA A 1 89 ? 1.685 9.374 2.932 1.00 88.31 89 ALA A CA 1
ATOM 711 C C . ALA A 1 89 ? 0.679 8.454 3.651 1.00 88.31 89 ALA A C 1
ATOM 713 O O . ALA A 1 89 ? 0.905 8.074 4.796 1.00 88.31 89 ALA A O 1
ATOM 714 N N . GLY A 1 90 ? -0.393 8.026 2.974 1.00 88.69 90 GLY A N 1
ATOM 715 C CA . GLY A 1 90 ? -1.363 7.070 3.519 1.00 88.69 90 GLY A CA 1
ATOM 716 C C . GLY A 1 90 ? -0.831 5.639 3.670 1.00 88.69 90 GLY A C 1
ATOM 717 O O . GLY A 1 90 ? -1.428 4.821 4.372 1.00 88.69 90 GLY A O 1
ATOM 718 N N . LEU A 1 91 ? 0.290 5.307 3.027 1.00 91.19 91 LEU A N 1
ATOM 719 C CA . LEU A 1 91 ? 0.882 3.967 3.083 1.00 91.19 91 LEU A CA 1
ATOM 720 C C . LEU A 1 91 ? 1.784 3.752 4.305 1.00 91.19 91 LEU A C 1
ATOM 722 O O . LEU A 1 91 ? 2.082 2.596 4.645 1.00 91.19 91 LEU A O 1
ATOM 726 N N . VAL A 1 92 ? 2.180 4.844 4.966 1.00 91.06 92 VAL A N 1
ATOM 727 C CA . VAL A 1 92 ? 2.977 4.829 6.195 1.00 91.06 92 VAL A CA 1
ATOM 728 C C . VAL A 1 92 ? 2.212 4.057 7.278 1.00 91.06 92 VAL A C 1
ATOM 730 O O . VAL A 1 92 ? 1.041 4.361 7.529 1.00 91.06 92 VAL A O 1
ATOM 733 N N . PRO A 1 93 ? 2.818 3.031 7.909 1.00 84.31 93 PRO A N 1
ATOM 734 C CA . PRO A 1 93 ? 2.172 2.290 8.984 1.00 84.31 93 PRO A CA 1
ATOM 735 C C . PRO A 1 93 ? 1.760 3.220 10.127 1.00 84.31 93 PRO A C 1
ATOM 737 O O . PRO A 1 93 ? 2.589 3.828 10.797 1.00 84.31 93 PRO A O 1
ATOM 740 N N . THR A 1 94 ? 0.459 3.319 10.378 1.00 78.12 94 THR A N 1
ATOM 741 C CA . THR A 1 94 ? -0.053 4.009 11.559 1.00 78.12 94 THR A CA 1
ATOM 742 C C . THR A 1 94 ? -0.220 3.001 12.685 1.00 78.12 94 THR A C 1
ATOM 744 O O . THR A 1 94 ? -0.606 1.849 12.461 1.00 78.12 94 THR A O 1
ATOM 747 N N . LYS A 1 95 ? 0.077 3.417 13.924 1.00 59.88 95 LYS A N 1
ATOM 748 C CA . LYS A 1 95 ? -0.256 2.598 15.095 1.00 59.88 95 LYS A CA 1
ATOM 749 C C . LYS A 1 95 ? -1.753 2.299 15.021 1.00 59.88 95 LYS A C 1
ATOM 751 O O . LYS A 1 95 ? -2.525 3.257 14.915 1.00 59.88 95 LYS A O 1
ATOM 756 N N . PRO A 1 96 ? -2.173 1.020 15.071 1.00 54.72 96 PRO A N 1
ATOM 757 C CA . PRO A 1 96 ? -3.582 0.682 15.123 1.00 54.72 96 PRO A CA 1
ATOM 758 C C . PRO A 1 96 ? -4.212 1.516 16.230 1.00 54.72 96 PRO A C 1
ATOM 760 O O . PRO A 1 96 ? -3.791 1.441 17.388 1.00 54.72 96 PRO A O 1
ATOM 763 N N . GLY A 1 97 ? -5.166 2.371 15.861 1.00 54.44 97 GLY A N 1
ATOM 764 C CA . GLY A 1 97 ? -5.911 3.128 16.851 1.00 54.44 97 GLY A CA 1
ATOM 765 C C . GLY A 1 97 ? -6.503 2.155 17.876 1.00 54.44 97 GLY A C 1
ATOM 766 O O . GLY A 1 97 ? -6.700 0.978 17.555 1.00 54.44 97 GLY A O 1
ATOM 767 N N . PRO A 1 98 ? -6.803 2.605 19.106 1.00 55.22 98 PRO A N 1
ATOM 768 C CA . PRO A 1 98 ? -7.512 1.767 20.061 1.00 55.22 98 PRO A CA 1
ATOM 769 C C . PRO A 1 98 ? -8.727 1.182 19.346 1.00 55.22 98 PRO A C 1
ATOM 771 O O . PRO A 1 98 ? -9.551 1.962 18.859 1.00 55.22 98 PRO A O 1
ATOM 774 N N . ARG A 1 99 ? -8.801 -0.153 19.229 1.00 53.00 99 ARG A N 1
ATOM 775 C CA . ARG A 1 99 ? -9.984 -0.832 18.694 1.00 53.00 99 ARG A CA 1
ATOM 776 C C . ARG A 1 99 ? -11.140 -0.336 19.546 1.00 53.00 99 ARG A C 1
ATOM 778 O O . ARG A 1 99 ? -11.164 -0.582 20.752 1.00 53.00 99 ARG A O 1
ATOM 785 N N . GLY A 1 100 ? -11.959 0.537 18.960 1.00 51.03 100 GLY A N 1
ATOM 786 C CA . GLY A 1 100 ? -12.982 1.263 19.696 1.00 51.03 100 GLY A CA 1
ATOM 787 C C . GLY A 1 100 ? -13.885 0.273 20.428 1.00 51.03 100 GLY A C 1
ATOM 788 O O . GLY A 1 100 ? -13.963 -0.888 20.026 1.00 51.03 100 GLY A O 1
ATOM 789 N N . PRO A 1 101 ? -14.560 0.687 21.508 1.00 49.50 101 PRO A N 1
ATOM 790 C CA . PRO A 1 101 ? -15.544 -0.173 22.146 1.00 49.50 101 PRO A CA 1
ATOM 791 C C . PRO A 1 101 ? -16.548 -0.630 21.080 1.00 49.50 101 PRO A C 1
ATOM 793 O O . PRO A 1 101 ? -17.265 0.202 20.533 1.00 49.50 101 PRO A O 1
ATOM 796 N N . HIS A 1 102 ? -16.601 -1.932 20.783 1.00 57.44 102 HIS A N 1
ATOM 797 C CA . HIS A 1 102 ? -17.407 -2.529 19.702 1.00 57.44 102 HIS A CA 1
ATOM 798 C C . HIS A 1 102 ? -18.931 -2.294 19.819 1.00 57.44 102 HIS A C 1
ATOM 800 O O . HIS A 1 102 ? -19.693 -2.792 19.003 1.00 57.44 102 HIS A O 1
ATOM 806 N N . LYS A 1 103 ? -19.383 -1.552 20.837 1.00 61.75 103 LYS A N 1
ATOM 807 C CA . LYS A 1 103 ? -20.788 -1.249 21.143 1.00 61.75 103 LYS A CA 1
ATOM 808 C C . LYS A 1 103 ? -21.216 0.169 20.739 1.00 61.75 103 LYS A C 1
ATOM 810 O O . LYS A 1 103 ? -22.322 0.583 21.065 1.00 61.75 103 LYS A O 1
ATOM 815 N N . ILE A 1 104 ? -20.329 0.944 20.115 1.00 64.25 104 ILE A N 1
ATOM 816 C CA . ILE A 1 104 ? -20.578 2.343 19.750 1.00 64.25 104 ILE A CA 1
ATOM 817 C C . ILE A 1 104 ? -20.459 2.456 18.234 1.00 64.25 104 ILE A C 1
ATOM 819 O O . ILE A 1 104 ? -19.397 2.778 17.710 1.00 64.25 104 ILE A O 1
ATOM 823 N N . ASP A 1 105 ? -21.550 2.103 17.563 1.00 66.31 105 ASP A N 1
ATOM 824 C CA . ASP A 1 105 ? -21.701 2.173 16.109 1.00 66.31 105 ASP A CA 1
ATOM 825 C C . ASP A 1 105 ? -22.248 3.549 15.678 1.00 66.31 105 ASP A C 1
ATOM 827 O O . ASP A 1 105 ? -22.722 4.331 16.511 1.00 66.31 105 ASP A O 1
ATOM 831 N N . ASP A 1 106 ? -22.223 3.852 14.382 1.00 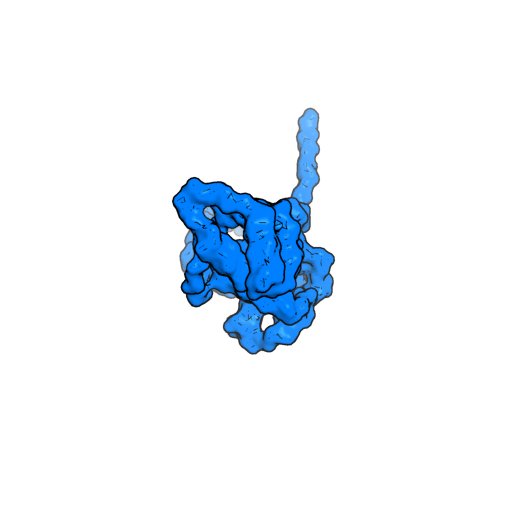62.75 106 ASP A N 1
ATOM 832 C CA . ASP A 1 106 ? -22.609 5.157 13.829 1.00 62.75 106 ASP A CA 1
ATOM 833 C C . ASP A 1 106 ? -24.047 5.563 14.195 1.00 62.75 106 ASP A C 1
ATOM 835 O O . ASP A 1 106 ? -24.324 6.739 14.441 1.00 62.75 106 ASP A O 1
ATOM 839 N N . LYS A 1 107 ? -24.951 4.586 14.342 1.00 66.25 107 LYS A N 1
ATOM 840 C CA . LYS A 1 107 ? -26.330 4.805 14.814 1.00 66.25 107 LYS A CA 1
ATOM 841 C C . LYS A 1 107 ? -26.389 5.320 16.252 1.00 66.25 107 LYS A C 1
ATOM 843 O O . LYS A 1 107 ? -27.126 6.256 16.545 1.00 66.25 107 LYS A O 1
ATOM 848 N N . VAL A 1 108 ? -25.586 4.734 17.141 1.00 70.94 108 VAL A N 1
ATOM 849 C CA . VAL A 1 108 ? -25.495 5.142 18.552 1.00 70.94 108 VAL A CA 1
ATOM 850 C C . VAL A 1 108 ? -24.915 6.548 18.648 1.00 70.94 108 VAL A C 1
ATOM 852 O O . VAL A 1 108 ? -25.355 7.353 19.463 1.00 70.94 108 VAL A O 1
ATOM 855 N N . LEU A 1 109 ? -23.951 6.869 17.786 1.00 70.25 109 LEU A N 1
ATOM 856 C CA . LEU A 1 109 ? -23.345 8.194 17.725 1.00 70.25 109 LEU A CA 1
ATOM 857 C C . LEU A 1 109 ? -24.323 9.262 17.232 1.00 70.25 109 LEU A C 1
ATOM 859 O O . LEU A 1 109 ? -24.403 10.319 17.852 1.00 70.25 109 LEU A O 1
ATOM 863 N N . ALA A 1 110 ? -25.070 8.988 16.160 1.00 69.56 110 ALA A N 1
ATOM 864 C CA . ALA A 1 110 ? -26.087 9.901 15.644 1.00 69.56 110 ALA A CA 1
ATOM 865 C C . ALA A 1 110 ? -27.188 10.160 16.685 1.00 69.56 110 ALA A C 1
ATOM 867 O O . ALA A 1 110 ? -27.587 11.304 16.891 1.00 69.56 110 ALA A O 1
ATOM 868 N N . PHE A 1 111 ? -27.606 9.114 17.404 1.00 70.88 111 PHE A N 1
ATOM 869 C CA . PHE A 1 111 ? -28.561 9.225 18.505 1.00 70.88 111 PHE A CA 1
ATOM 870 C C . PHE A 1 111 ? -28.034 10.104 19.647 1.00 70.88 111 PHE A C 1
ATOM 872 O O . PHE A 1 111 ? -28.707 11.033 20.082 1.00 70.88 111 PHE A O 1
ATOM 879 N N . LEU A 1 112 ? -26.798 9.862 20.096 1.00 71.81 112 LEU A N 1
ATOM 880 C CA . LEU A 1 112 ? -26.167 10.673 21.140 1.00 71.81 112 LEU A CA 1
ATOM 881 C C . LEU A 1 112 ? -26.026 12.145 20.721 1.00 71.81 112 LEU A C 1
ATOM 883 O O . LEU A 1 112 ? -26.197 13.025 21.557 1.00 71.81 112 LEU A O 1
ATOM 887 N N . GLN A 1 113 ? -25.731 12.414 19.445 1.00 68.50 113 GLN A N 1
ATOM 888 C CA . GLN A 1 113 ? -25.612 13.770 18.897 1.00 68.50 113 GLN A CA 1
ATOM 889 C C . GLN A 1 113 ? -26.953 14.498 18.797 1.00 68.50 113 GLN A C 1
ATOM 891 O O . GLN A 1 113 ? -27.006 15.683 19.107 1.00 68.50 113 GLN A O 1
ATOM 896 N N . ALA A 1 114 ? -28.027 13.806 18.412 1.00 68.88 114 ALA A N 1
ATOM 897 C CA . ALA A 1 114 ? -29.366 14.391 18.338 1.00 68.88 114 ALA A CA 1
ATOM 898 C C . ALA A 1 114 ? -29.888 14.864 19.708 1.00 68.88 114 ALA A C 1
ATOM 900 O O . ALA A 1 114 ? -30.686 15.793 19.773 1.00 68.88 114 ALA A O 1
ATOM 901 N N . GLN A 1 115 ? -29.406 14.250 20.793 1.00 67.06 115 GLN A N 1
ATOM 902 C CA . GLN A 1 115 ? -29.782 14.573 22.173 1.00 67.06 115 GLN A CA 1
ATOM 903 C C . GLN A 1 115 ? -28.883 15.642 22.825 1.00 67.06 115 GLN A C 1
ATOM 905 O O . GLN A 1 115 ? -29.111 16.031 23.968 1.00 67.06 115 GLN A O 1
ATOM 910 N N . LEU A 1 116 ? -27.843 16.119 22.131 1.00 65.38 116 LEU A N 1
ATOM 911 C CA . LEU A 1 116 ? -26.952 17.178 22.613 1.00 65.38 116 LEU A CA 1
ATOM 912 C C . LEU A 1 116 ? -27.445 18.547 22.121 1.00 65.38 116 LEU A C 1
ATOM 914 O O . LEU A 1 116 ? -27.130 18.963 21.008 1.00 65.38 116 LEU A O 1
ATOM 918 N N . ALA A 1 117 ? -28.182 19.273 22.965 1.00 55.84 117 ALA A N 1
ATOM 919 C CA . ALA A 1 117 ? -28.482 20.686 22.731 1.00 55.84 117 ALA A CA 1
ATOM 920 C C . ALA A 1 117 ? -27.235 21.560 23.016 1.00 55.84 117 ALA A C 1
ATOM 922 O O . ALA A 1 117 ? -26.532 21.315 24.005 1.00 55.84 117 ALA A O 1
ATOM 923 N N . PRO A 1 118 ? -26.924 22.586 22.197 1.00 48.81 118 PRO A N 1
ATOM 924 C CA . PRO A 1 118 ? -25.785 23.466 22.450 1.00 48.81 118 PRO A CA 1
ATOM 925 C C . PRO A 1 118 ? -25.948 24.206 23.786 1.00 48.81 118 PRO A C 1
ATOM 927 O O . PRO A 1 118 ? -26.818 25.059 23.922 1.00 48.81 118 PRO A O 1
ATOM 930 N N . GLY A 1 119 ? -25.090 23.901 24.763 1.00 47.88 119 GLY A N 1
ATOM 931 C CA . GLY A 1 119 ? -24.995 24.649 26.023 1.00 47.88 119 GLY A CA 1
ATOM 932 C C . GLY A 1 119 ? -25.624 23.996 27.258 1.00 47.88 119 GLY A C 1
ATOM 933 O O . GLY A 1 119 ? -25.411 24.511 28.353 1.00 47.88 119 GLY A O 1
ATOM 934 N N . GLU A 1 120 ? -26.308 22.854 27.139 1.00 49.94 120 GLU A N 1
ATOM 935 C CA . GLU A 1 120 ? -26.805 22.112 28.309 1.00 49.94 120 GLU A CA 1
ATOM 936 C C . GLU A 1 120 ? -25.905 20.913 28.664 1.00 49.94 120 GLU A C 1
ATOM 938 O O . GLU A 1 120 ? -25.585 20.090 27.801 1.00 49.94 120 GLU A O 1
ATOM 943 N N . PRO A 1 121 ? -25.482 20.759 29.936 1.00 52.03 121 PRO A N 1
ATOM 944 C CA . PRO A 1 121 ? -24.712 19.603 30.371 1.00 52.03 121 PRO A CA 1
ATOM 945 C C . PRO A 1 121 ? -25.629 18.381 30.511 1.00 52.03 121 PRO A C 1
ATOM 947 O O . PRO A 1 121 ? -26.085 18.049 31.606 1.00 52.03 121 PRO A O 1
ATOM 950 N N . VAL A 1 122 ? -25.884 17.678 29.408 1.00 56.94 122 VAL A N 1
ATOM 951 C CA . VAL A 1 122 ? -26.619 16.408 29.452 1.00 56.94 122 VAL A CA 1
ATOM 952 C C . VAL A 1 122 ? -25.776 15.374 30.203 1.00 56.94 122 VAL A C 1
ATOM 954 O O . VAL A 1 122 ? -24.638 15.060 29.835 1.00 56.94 122 VAL A O 1
ATOM 957 N N . ARG A 1 123 ? -26.315 14.843 31.304 1.00 69.50 123 ARG A N 1
ATOM 958 C CA . ARG A 1 123 ? -25.593 13.910 32.175 1.00 69.50 123 ARG A CA 1
ATOM 959 C C . ARG A 1 123 ? -25.474 12.562 31.468 1.00 69.50 123 ARG A C 1
ATOM 961 O O . ARG A 1 123 ? -26.474 11.915 31.191 1.00 69.50 123 ARG A O 1
ATOM 968 N N . ALA A 1 124 ? -24.255 12.062 31.266 1.00 69.25 124 ALA A N 1
ATOM 969 C CA . ALA A 1 124 ? -23.985 10.772 30.609 1.00 69.25 124 ALA A CA 1
ATOM 970 C C . ALA A 1 124 ? -24.745 9.564 31.203 1.00 69.25 124 ALA A C 1
ATOM 972 O O . ALA A 1 124 ? -24.908 8.537 30.548 1.00 69.25 124 ALA A O 1
ATOM 973 N N . ARG A 1 125 ? -25.230 9.682 32.445 1.00 71.94 125 ARG A N 1
ATOM 974 C CA . ARG A 1 125 ? -26.119 8.705 33.091 1.00 71.94 125 ARG A CA 1
ATOM 975 C C . ARG A 1 125 ? -27.521 8.657 32.481 1.00 71.94 125 ARG A C 1
ATOM 977 O O . ARG A 1 125 ? -28.108 7.585 32.441 1.00 71.94 125 ARG A O 1
ATOM 984 N N . GLU A 1 126 ? -28.053 9.786 32.038 1.00 72.81 126 GLU A N 1
ATOM 985 C CA . GLU A 1 126 ? -29.370 9.882 31.401 1.00 72.81 126 GLU A CA 1
ATOM 986 C C . GLU A 1 126 ? -29.304 9.340 29.973 1.00 72.81 126 GLU A C 1
ATOM 988 O O . GLU A 1 126 ? -30.113 8.494 29.607 1.00 72.81 126 GLU A O 1
ATOM 993 N N . LEU A 1 127 ? -28.244 9.673 29.229 1.00 74.44 127 LEU A N 1
ATOM 994 C CA . LEU A 1 127 ? -27.981 9.099 27.903 1.00 74.44 127 LEU A CA 1
ATOM 995 C C . LEU A 1 127 ? -27.817 7.573 27.945 1.00 74.44 127 LEU A C 1
ATOM 997 O O . LEU A 1 127 ? -28.324 6.874 27.075 1.00 74.44 127 LEU A O 1
ATOM 1001 N N . ALA A 1 128 ? -27.165 7.033 28.980 1.00 77.62 128 ALA A N 1
ATOM 1002 C CA . ALA A 1 128 ? -27.070 5.585 29.175 1.00 77.62 128 ALA A CA 1
ATOM 1003 C C . ALA A 1 128 ? -28.441 4.921 29.411 1.00 77.62 128 ALA A C 1
ATOM 1005 O O . ALA A 1 128 ? -28.660 3.800 28.956 1.00 77.62 128 ALA A O 1
ATOM 1006 N N . LYS A 1 129 ? -29.368 5.600 30.103 1.00 77.56 129 LYS A N 1
ATOM 1007 C CA . LYS A 1 129 ? -30.740 5.104 30.306 1.00 77.56 129 LYS A CA 1
ATOM 1008 C C . LYS A 1 129 ? -31.543 5.137 29.007 1.00 77.56 129 LYS A C 1
ATOM 1010 O O . LYS A 1 129 ? -32.182 4.140 28.692 1.00 77.56 129 LYS A O 1
ATOM 1015 N N . LEU A 1 130 ? -31.454 6.227 28.245 1.00 77.00 130 LEU A N 1
ATOM 1016 C CA . LEU A 1 130 ? -32.144 6.374 26.959 1.00 77.00 130 LEU A CA 1
ATOM 1017 C C . LEU A 1 130 ? -31.657 5.349 25.929 1.00 77.00 130 LEU A C 1
ATOM 1019 O O . LEU A 1 130 ? -32.469 4.709 25.275 1.00 77.00 130 LEU A O 1
ATOM 1023 N N . LEU A 1 131 ? -30.345 5.099 25.852 1.00 78.88 131 LEU A N 1
ATOM 1024 C CA . LEU A 1 131 ? -29.788 4.057 24.979 1.00 78.88 131 LEU A CA 1
ATOM 1025 C C . LEU A 1 131 ? -30.300 2.653 25.315 1.00 78.88 131 LEU A C 1
ATOM 1027 O O . LEU A 1 131 ? -30.515 1.843 24.415 1.00 78.88 131 LEU A O 1
ATOM 1031 N N . ARG A 1 132 ? -30.517 2.370 26.602 1.00 79.75 132 ARG A N 1
ATOM 1032 C CA . ARG A 1 132 ? -31.100 1.103 27.047 1.00 79.75 132 ARG A CA 1
ATOM 1033 C C . ARG A 1 132 ? -32.588 1.008 26.709 1.00 79.75 132 ARG A C 1
ATOM 1035 O O . ARG A 1 132 ? -33.056 -0.069 26.379 1.00 79.75 132 ARG A O 1
ATOM 1042 N N . GLN A 1 133 ? -33.324 2.112 26.805 1.00 76.62 133 GLN A N 1
ATOM 1043 C CA . GLN A 1 133 ? -34.770 2.139 26.573 1.00 76.62 133 GLN A CA 1
ATOM 1044 C C . GLN A 1 133 ? -35.142 2.149 25.087 1.00 76.62 133 GLN A C 1
ATOM 1046 O O . GLN A 1 133 ? -36.088 1.471 24.703 1.00 76.62 133 GLN A O 1
ATOM 1051 N N . GLU A 1 134 ? -34.416 2.903 24.260 1.00 75.94 134 GLU A N 1
ATOM 1052 C CA . GLU A 1 134 ? -34.775 3.118 22.852 1.00 75.94 134 GLU A CA 1
ATOM 1053 C C . GLU A 1 134 ? -34.022 2.209 21.877 1.00 75.94 134 GLU A C 1
ATOM 1055 O O . GLU A 1 134 ? -34.543 1.895 20.810 1.00 75.94 134 GLU A O 1
ATOM 1060 N N . LEU A 1 135 ? -32.802 1.781 22.224 1.00 72.75 135 LEU A N 1
ATOM 1061 C CA . LEU A 1 135 ? -31.946 0.989 21.332 1.00 72.75 135 LEU A CA 1
ATOM 1062 C C . LEU A 1 135 ? -31.559 -0.383 21.905 1.00 72.75 135 LEU A C 1
ATOM 1064 O O . LEU A 1 135 ? -30.891 -1.139 21.207 1.00 72.75 135 LEU A O 1
ATOM 1068 N N . ASP A 1 136 ? -31.962 -0.707 23.140 1.00 72.75 136 ASP A N 1
ATOM 1069 C CA . ASP A 1 136 ? -31.560 -1.921 23.876 1.00 72.75 136 ASP A CA 1
ATOM 1070 C C . ASP A 1 136 ? -30.026 -2.080 24.007 1.00 72.75 136 ASP A C 1
ATOM 1072 O O . ASP A 1 136 ? -29.467 -3.176 24.036 1.00 72.75 136 ASP A O 1
ATOM 1076 N N . ILE A 1 137 ? -29.298 -0.956 24.074 1.00 73.81 137 ILE A N 1
ATOM 1077 C CA . ILE A 1 137 ? -27.832 -0.949 24.173 1.00 73.81 137 ILE A CA 1
ATOM 1078 C C . ILE A 1 137 ? -27.403 -0.514 25.572 1.00 73.81 137 ILE A C 1
ATOM 1080 O O . ILE A 1 137 ? -27.546 0.642 25.972 1.00 73.81 137 ILE A O 1
ATOM 1084 N N . GLU A 1 138 ? -26.757 -1.426 26.296 1.00 74.06 138 GLU A N 1
ATOM 1085 C CA . GLU A 1 138 ? -26.140 -1.122 27.586 1.00 74.06 138 GLU A CA 1
ATOM 1086 C C . GLU A 1 138 ? -24.732 -0.524 27.411 1.00 74.06 138 GLU A C 1
ATOM 1088 O O . GLU A 1 138 ? -23.733 -1.234 27.221 1.00 74.06 138 GLU A O 1
ATOM 1093 N N . LEU A 1 139 ? -24.642 0.808 27.504 1.00 75.38 139 LEU A N 1
ATOM 1094 C CA . LEU A 1 139 ? -23.380 1.546 27.600 1.00 75.38 139 LEU A CA 1
ATOM 1095 C C . LEU A 1 139 ? -23.173 2.126 28.998 1.00 75.38 139 LEU A C 1
ATOM 1097 O O . LEU A 1 139 ? -24.052 2.756 29.580 1.00 75.38 139 LEU A O 1
ATOM 1101 N N . HIS A 1 140 ? -21.954 1.988 29.518 1.00 78.62 140 HIS A N 1
ATOM 1102 C CA . HIS A 1 140 ? -21.573 2.641 30.765 1.00 78.62 140 HIS A CA 1
ATOM 1103 C C . HIS A 1 140 ? -21.416 4.165 30.549 1.00 78.62 140 HIS A C 1
ATOM 1105 O O . HIS A 1 140 ? -20.780 4.558 29.566 1.00 78.62 140 HIS A O 1
ATOM 1111 N N . PRO A 1 141 ? -21.871 5.036 31.474 1.00 75.62 141 PRO A N 1
ATOM 1112 C CA . PRO A 1 141 ? -21.758 6.499 31.349 1.00 75.62 141 PRO A CA 1
ATOM 1113 C C . PRO A 1 141 ? -20.338 6.985 31.016 1.00 75.62 141 PRO A C 1
ATOM 1115 O O . PRO A 1 141 ? -20.137 7.810 30.131 1.00 75.62 141 PRO A O 1
ATOM 1118 N N . ARG A 1 142 ? -19.324 6.367 31.634 1.00 70.88 142 ARG A N 1
ATOM 1119 C CA . ARG A 1 142 ? -17.896 6.634 31.364 1.00 70.88 142 ARG A CA 1
ATOM 1120 C C . ARG A 1 142 ? -17.470 6.357 29.912 1.00 70.88 142 ARG A C 1
ATOM 1122 O O . ARG A 1 142 ? -16.523 6.967 29.423 1.00 70.88 142 ARG A O 1
ATOM 1129 N N . SER A 1 143 ? -18.127 5.427 29.218 1.00 71.94 143 SER A N 1
ATOM 1130 C CA . SER A 1 143 ? -17.879 5.157 27.795 1.00 71.94 143 SER A CA 1
ATOM 1131 C C . SER A 1 143 ? -18.470 6.255 26.913 1.00 71.94 143 SER A C 1
ATOM 1133 O O . SER A 1 143 ? -17.809 6.684 25.969 1.00 71.94 143 SER A O 1
ATOM 1135 N N . ILE A 1 144 ? -19.657 6.757 27.266 1.00 72.06 144 ILE A N 1
ATOM 1136 C CA . ILE A 1 144 ? -20.323 7.875 26.584 1.00 72.06 144 ILE A CA 1
ATOM 1137 C C . ILE A 1 144 ? -19.479 9.148 26.738 1.00 72.06 144 ILE A C 1
ATOM 1139 O O . ILE A 1 144 ? -19.111 9.768 25.744 1.00 72.06 144 ILE A O 1
ATOM 1143 N N . GLU A 1 145 ? -19.047 9.467 27.961 1.00 72.44 145 GLU A N 1
ATOM 1144 C CA . GLU A 1 145 ? -18.164 10.611 28.245 1.00 72.44 145 GLU A CA 1
ATOM 1145 C C . GLU A 1 145 ? -16.859 10.561 27.440 1.00 72.44 145 GLU A C 1
ATOM 1147 O O . GLU A 1 145 ? -16.419 11.567 26.881 1.00 72.44 145 GLU A O 1
ATOM 1152 N N . ARG A 1 146 ? -16.233 9.381 27.338 1.00 70.00 146 ARG A N 1
ATOM 1153 C CA . ARG A 1 146 ? -15.001 9.201 26.555 1.00 70.00 146 ARG A CA 1
ATOM 1154 C C . ARG A 1 146 ? -15.215 9.440 25.066 1.00 70.00 146 ARG A C 1
ATOM 1156 O O . ARG A 1 146 ? -14.331 10.004 24.424 1.00 70.00 146 ARG A O 1
ATOM 1163 N N . VAL A 1 147 ? -16.341 8.997 24.515 1.00 69.62 147 VAL A N 1
ATOM 1164 C CA . VAL A 1 147 ? -16.669 9.188 23.096 1.00 69.62 147 VAL A CA 1
ATOM 1165 C C . VAL A 1 147 ? -16.931 10.651 22.787 1.00 69.62 147 VAL A C 1
ATOM 1167 O O . VAL A 1 147 ? -16.344 11.177 21.841 1.00 69.62 147 VAL A O 1
ATOM 1170 N N . LEU A 1 148 ? -17.721 11.324 23.626 1.00 68.25 148 LEU A N 1
ATOM 1171 C CA . LEU A 1 148 ? -17.996 12.750 23.478 1.00 68.25 148 LEU A CA 1
ATOM 1172 C C . LEU A 1 148 ? -16.702 13.573 23.591 1.00 68.25 148 LEU A C 1
ATOM 1174 O O . LEU A 1 148 ? -16.419 14.398 22.726 1.00 68.25 148 LEU A O 1
ATOM 1178 N N . LYS A 1 149 ? -15.822 13.258 24.553 1.00 65.44 149 LYS A N 1
ATOM 1179 C CA . LYS A 1 149 ? -14.526 13.941 24.722 1.00 65.44 149 LYS A CA 1
ATOM 1180 C C . LYS A 1 149 ? -13.551 13.730 23.553 1.00 65.44 149 LYS A C 1
ATOM 1182 O O . LYS A 1 149 ? -12.748 14.611 23.262 1.00 65.44 149 LYS A O 1
ATOM 1187 N N . LYS A 1 150 ? -13.595 12.575 22.876 1.00 61.00 150 LYS A N 1
ATOM 1188 C CA . LYS A 1 150 ? -12.667 12.230 21.779 1.00 61.00 150 LYS A CA 1
ATOM 1189 C C . LYS A 1 150 ? -12.990 12.958 20.464 1.00 61.00 150 LYS A C 1
ATOM 1191 O O . LYS A 1 150 ? -12.085 13.146 19.653 1.00 61.00 150 LYS A O 1
ATOM 1196 N N . ARG A 1 151 ? -14.249 13.360 20.234 1.00 55.41 151 ARG A N 1
ATOM 1197 C CA . ARG A 1 151 ? -14.703 13.913 18.940 1.00 55.41 151 ARG A CA 1
ATOM 1198 C C . ARG A 1 151 ? -14.649 15.438 18.830 1.00 55.41 151 ARG A C 1
ATOM 1200 O O . ARG A 1 151 ? -14.501 15.925 17.717 1.00 55.41 151 ARG A O 1
ATOM 1207 N N . HIS A 1 152 ? -14.616 16.176 19.945 1.00 48.06 152 HIS A N 1
ATOM 1208 C CA . HIS A 1 152 ? -14.302 17.619 19.929 1.00 48.06 152 HIS A CA 1
ATOM 1209 C C . HIS A 1 152 ? -12.918 17.931 19.316 1.00 48.06 152 HIS A C 1
ATOM 1211 O O . HIS A 1 152 ? -12.632 19.080 19.005 1.00 48.06 152 HIS A O 1
ATOM 1217 N N . VAL A 1 153 ? -12.067 16.914 19.124 1.00 42.16 153 VAL A N 1
ATOM 1218 C CA . VAL A 1 153 ? -10.710 17.041 18.571 1.00 42.16 153 VAL A CA 1
ATOM 1219 C C . VAL A 1 153 ? -10.623 16.652 17.083 1.00 42.16 153 VAL A C 1
ATOM 1221 O O . VAL A 1 153 ? -9.617 16.939 16.452 1.00 42.16 153 VAL A O 1
ATOM 1224 N N . ASN A 1 154 ? -11.642 16.025 16.479 1.00 36.78 154 ASN A N 1
ATOM 1225 C CA . ASN A 1 154 ? -11.520 15.459 15.125 1.00 36.78 154 ASN A CA 1
ATOM 1226 C C . ASN A 1 154 ? -12.785 15.653 14.284 1.00 36.78 154 ASN A C 1
ATOM 1228 O O . ASN A 1 154 ? -13.565 14.717 14.107 1.00 36.78 154 ASN A O 1
ATOM 1232 N N . ILE A 1 155 ? -12.972 16.856 13.742 1.00 33.50 155 ILE A N 1
ATOM 1233 C CA . ILE A 1 155 ? -13.853 17.087 12.592 1.00 33.50 155 ILE A CA 1
ATOM 1234 C C . ILE A 1 155 ? -13.145 18.072 11.660 1.00 33.50 155 ILE A C 1
ATOM 1236 O O . ILE A 1 155 ? -13.355 19.276 11.733 1.00 33.50 155 ILE A O 1
ATOM 1240 N N . ALA A 1 156 ? -12.273 17.554 10.800 1.00 32.31 156 ALA A N 1
ATOM 1241 C CA . ALA A 1 156 ? -11.898 18.214 9.558 1.00 32.31 156 ALA A CA 1
ATOM 1242 C C . ALA A 1 156 ? -11.375 17.165 8.568 1.00 32.31 156 ALA A C 1
ATOM 1244 O O . ALA A 1 156 ? -10.553 16.328 8.927 1.00 32.31 156 ALA A O 1
ATOM 1245 N N . ALA A 1 157 ? -11.845 17.285 7.327 1.00 32.81 157 ALA A N 1
ATOM 1246 C CA . ALA A 1 157 ? -11.426 16.587 6.112 1.00 32.81 157 ALA A CA 1
ATOM 1247 C C . ALA A 1 157 ? -12.016 15.187 5.846 1.00 32.81 157 ALA A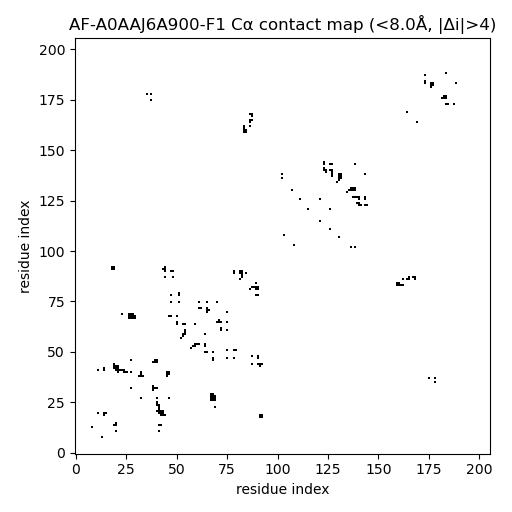 C 1
ATOM 1249 O O . ALA A 1 157 ? -11.489 14.146 6.229 1.00 32.81 157 ALA A O 1
ATOM 1250 N N . THR A 1 158 ? -13.068 15.169 5.025 1.00 28.61 158 THR A N 1
ATOM 1251 C CA . THR A 1 158 ? -13.274 14.119 4.018 1.00 28.61 158 THR A CA 1
ATOM 1252 C C . THR A 1 158 ? -13.856 14.757 2.759 1.00 28.61 158 THR A C 1
ATOM 1254 O O . THR A 1 158 ? -14.941 15.327 2.805 1.00 28.61 158 THR A O 1
ATOM 1257 N N . ALA A 1 159 ? -13.133 14.655 1.644 1.00 28.53 159 ALA A N 1
ATOM 1258 C CA . ALA A 1 159 ? -13.675 14.721 0.291 1.00 28.53 159 ALA A CA 1
ATOM 1259 C C . ALA A 1 159 ? -12.718 13.969 -0.648 1.00 28.53 159 ALA A C 1
ATOM 1261 O O . ALA A 1 159 ? -11.503 14.153 -0.587 1.00 28.53 159 ALA A O 1
ATOM 1262 N N . ALA A 1 160 ? -13.285 13.079 -1.460 1.00 31.22 160 ALA A N 1
ATOM 1263 C CA . ALA A 1 160 ? -12.593 12.210 -2.400 1.00 31.22 160 ALA A CA 1
ATOM 1264 C C . ALA A 1 160 ? -12.047 12.982 -3.613 1.00 31.22 160 ALA A C 1
ATOM 1266 O O . ALA A 1 160 ? -12.725 13.867 -4.131 1.00 31.22 160 ALA A O 1
ATOM 1267 N N . CYS A 1 161 ? -10.876 12.577 -4.116 1.00 26.95 161 CYS A N 1
ATOM 1268 C CA . CYS A 1 161 ? -10.362 12.983 -5.424 1.00 26.95 161 CYS A CA 1
ATOM 1269 C C . CYS A 1 161 ? -9.797 11.770 -6.185 1.00 26.95 161 CYS A C 1
ATOM 1271 O O . CYS A 1 161 ? -9.197 10.886 -5.573 1.00 26.95 161 CYS A O 1
ATOM 1273 N N . PRO A 1 162 ? -9.954 11.722 -7.520 1.00 40.56 162 PRO A N 1
ATOM 1274 C CA . PRO A 1 162 ? -9.304 10.724 -8.355 1.00 40.56 162 PRO A CA 1
ATOM 1275 C C . PRO A 1 162 ? -7.791 10.966 -8.344 1.00 40.56 162 PRO A C 1
ATOM 1277 O O . PRO A 1 162 ? -7.350 12.113 -8.328 1.00 40.56 162 PRO A O 1
ATOM 1280 N N . ILE A 1 163 ? -7.025 9.874 -8.344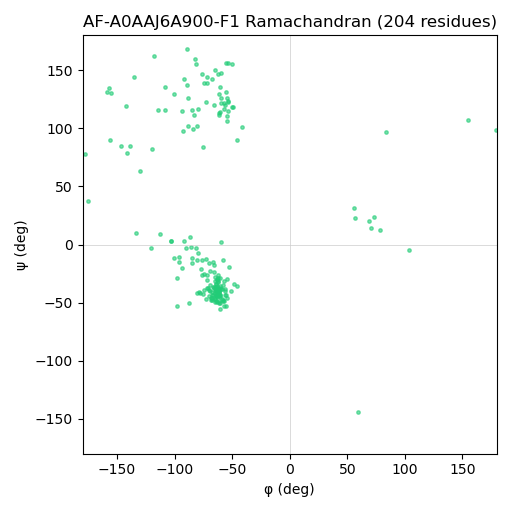 1.00 44.25 163 ILE A N 1
ATOM 1281 C CA . ILE A 1 163 ? -5.564 9.791 -8.206 1.00 44.25 163 ILE A CA 1
ATOM 1282 C C . ILE A 1 163 ? -4.859 10.826 -9.104 1.00 44.25 163 ILE A C 1
ATOM 1284 O O . ILE A 1 163 ? -4.525 10.553 -10.254 1.00 44.25 163 ILE A O 1
ATOM 1288 N N . GLN A 1 164 ? -4.615 12.023 -8.575 1.00 45.03 164 GLN A N 1
ATOM 1289 C CA . GLN A 1 164 ? -3.579 12.915 -9.072 1.00 45.03 164 GLN A CA 1
ATOM 1290 C C . GLN A 1 164 ? -2.320 12.528 -8.303 1.00 45.03 164 GLN A C 1
ATOM 1292 O O . GLN A 1 164 ? -2.377 12.456 -7.070 1.00 45.03 164 GLN A O 1
ATOM 1297 N N . PRO A 1 165 ? -1.196 12.223 -8.971 1.00 51.34 165 PRO A N 1
ATOM 1298 C CA . PRO A 1 165 ? 0.022 11.908 -8.255 1.00 51.34 165 PRO A CA 1
ATOM 1299 C C . PRO A 1 165 ? 0.390 13.145 -7.441 1.00 51.34 165 PRO A C 1
ATOM 1301 O O . PRO A 1 165 ? 0.740 14.188 -7.993 1.00 51.34 165 PRO A O 1
ATOM 1304 N N . SER A 1 166 ? 0.288 13.034 -6.115 1.00 64.19 166 SER A N 1
ATOM 1305 C CA . SER A 1 166 ? 0.827 14.048 -5.218 1.00 64.19 166 SER A CA 1
ATOM 1306 C C . SER A 1 166 ? 2.275 14.340 -5.622 1.00 64.19 166 SER A C 1
ATOM 1308 O O . SER A 1 166 ? 2.945 13.492 -6.223 1.00 64.19 166 SER A O 1
ATOM 1310 N N . THR A 1 167 ? 2.785 15.531 -5.305 1.00 71.56 167 THR A N 1
ATOM 1311 C CA . THR A 1 167 ? 4.164 15.932 -5.640 1.00 71.56 167 THR A CA 1
ATOM 1312 C C . THR A 1 167 ? 5.182 14.828 -5.309 1.00 71.56 167 THR A C 1
ATOM 1314 O O . THR A 1 167 ? 6.095 14.568 -6.088 1.00 71.56 167 THR A O 1
ATOM 1317 N N . ILE A 1 168 ? 4.945 14.098 -4.214 1.00 78.56 168 ILE A N 1
ATOM 1318 C CA . ILE A 1 168 ? 5.744 12.960 -3.746 1.00 78.56 168 ILE A CA 1
ATOM 1319 C C . ILE A 1 168 ? 5.646 11.747 -4.691 1.00 78.56 168 ILE A C 1
ATOM 1321 O O . ILE A 1 168 ? 6.670 11.187 -5.069 1.00 78.56 168 ILE A O 1
ATOM 1325 N N . ALA A 1 169 ? 4.443 11.349 -5.121 1.00 80.12 169 ALA A N 1
ATOM 1326 C CA . ALA A 1 169 ? 4.266 10.230 -6.053 1.00 80.12 169 ALA A CA 1
ATOM 1327 C C . ALA A 1 169 ? 4.892 10.510 -7.428 1.00 80.12 169 ALA A C 1
ATOM 1329 O O . ALA A 1 169 ? 5.497 9.625 -8.029 1.00 80.12 169 ALA A O 1
ATOM 1330 N N . SER A 1 170 ? 4.811 11.757 -7.898 1.00 78.38 170 SER A N 1
ATOM 1331 C CA . SER A 1 170 ? 5.462 12.172 -9.145 1.00 78.38 170 SER A CA 1
ATO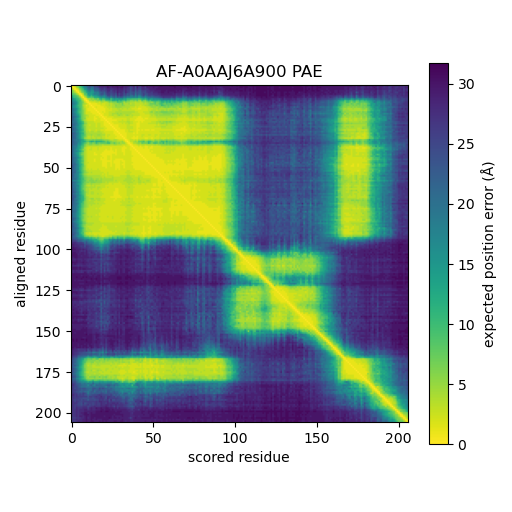M 1332 C C . SER A 1 170 ? 6.989 12.095 -9.047 1.00 78.38 170 SER A C 1
ATOM 1334 O O . SER A 1 170 ? 7.639 11.560 -9.945 1.00 78.38 170 SER A O 1
ATOM 1336 N N . GLN A 1 171 ? 7.569 12.595 -7.950 1.00 80.75 171 GLN A N 1
ATOM 1337 C CA . GLN A 1 171 ? 9.010 12.495 -7.695 1.00 80.75 171 GLN A CA 1
ATOM 1338 C C . GLN A 1 171 ? 9.462 11.034 -7.607 1.00 80.75 171 GLN A C 1
ATOM 1340 O O . GLN A 1 171 ? 10.466 10.666 -8.217 1.00 80.75 171 GLN A O 1
ATOM 1345 N N . TYR A 1 172 ? 8.688 10.194 -6.916 1.00 87.38 172 TYR A N 1
ATOM 1346 C CA . TYR A 1 172 ? 8.952 8.764 -6.833 1.00 87.38 172 TYR A CA 1
ATOM 1347 C C . TYR A 1 172 ? 8.988 8.111 -8.221 1.00 87.38 172 TYR A C 1
ATOM 1349 O O . TYR A 1 172 ? 9.956 7.429 -8.538 1.00 87.38 172 TYR A O 1
ATOM 1357 N N . GLU A 1 173 ? 8.005 8.364 -9.091 1.00 87.25 173 GLU A N 1
ATOM 1358 C CA . GLU A 1 173 ? 7.979 7.788 -10.446 1.00 87.25 173 GLU A CA 1
ATOM 1359 C C . GLU A 1 173 ? 9.174 8.222 -11.311 1.00 87.25 173 GLU A C 1
ATOM 1361 O O . GLU A 1 173 ? 9.653 7.441 -12.136 1.00 87.25 173 GLU A O 1
ATOM 1366 N N . VAL A 1 174 ? 9.692 9.442 -11.124 1.00 83.75 174 VAL A N 1
ATOM 1367 C CA . VAL A 1 174 ? 10.919 9.898 -11.801 1.00 83.75 174 VAL A CA 1
ATOM 1368 C C . VAL A 1 174 ? 12.125 9.075 -11.346 1.00 83.75 174 VAL A C 1
ATOM 1370 O O . VAL A 1 174 ? 12.854 8.551 -12.191 1.00 83.75 174 VAL A O 1
ATOM 1373 N N . LEU A 1 175 ? 12.312 8.924 -10.031 1.00 87.25 175 LEU A N 1
ATOM 1374 C CA . LEU A 1 175 ? 13.408 8.131 -9.462 1.00 87.25 175 LEU A CA 1
ATOM 1375 C C . LEU A 1 175 ? 13.290 6.654 -9.850 1.00 87.25 175 LEU A C 1
ATOM 1377 O O . LEU A 1 175 ? 14.262 6.039 -10.279 1.00 87.25 175 LEU A O 1
ATOM 1381 N N . ARG A 1 176 ? 12.073 6.112 -9.796 1.00 89.56 176 ARG A N 1
ATOM 1382 C CA . ARG A 1 176 ? 11.736 4.747 -10.194 1.00 89.56 176 ARG A CA 1
ATOM 1383 C C . ARG A 1 176 ? 12.084 4.474 -11.655 1.00 89.56 176 ARG A C 1
ATOM 1385 O O . ARG A 1 176 ? 12.676 3.445 -11.966 1.00 89.56 176 ARG A O 1
ATOM 1392 N N . LYS A 1 177 ? 11.722 5.382 -12.569 1.00 86.56 177 LYS A N 1
ATOM 1393 C CA . LYS A 1 177 ? 12.064 5.266 -13.996 1.00 86.56 177 LYS A CA 1
ATOM 1394 C C . LYS A 1 177 ? 13.575 5.259 -14.206 1.00 86.56 177 LYS A C 1
ATOM 1396 O O . LYS A 1 177 ? 14.062 4.412 -14.946 1.00 86.56 177 LYS A O 1
ATOM 1401 N N . ALA A 1 178 ? 14.301 6.143 -13.524 1.00 84.19 178 ALA A N 1
ATOM 1402 C CA . ALA A 1 178 ? 15.759 6.172 -13.585 1.00 84.19 178 ALA A CA 1
ATOM 1403 C C . ALA A 1 178 ? 16.384 4.867 -13.065 1.00 84.19 178 ALA A C 1
ATOM 1405 O O . ALA A 1 178 ? 17.264 4.314 -13.717 1.00 84.19 178 ALA A O 1
ATOM 1406 N N . ALA A 1 179 ? 15.877 4.336 -11.948 1.00 85.50 179 ALA A N 1
ATOM 1407 C CA . ALA A 1 179 ? 16.337 3.077 -11.363 1.00 85.50 179 ALA A CA 1
ATOM 1408 C C . ALA A 1 179 ? 16.093 1.859 -12.271 1.00 85.50 179 ALA A C 1
ATOM 1410 O O . ALA A 1 179 ? 16.855 0.899 -12.235 1.00 85.50 179 ALA A O 1
ATOM 1411 N N . LEU A 1 180 ? 15.052 1.903 -13.106 1.00 85.81 180 LEU A N 1
ATOM 1412 C CA . LEU A 1 180 ? 14.762 0.879 -14.116 1.00 85.81 180 LEU A CA 1
ATOM 1413 C C . LEU A 1 180 ? 15.484 1.118 -15.456 1.00 85.81 180 LEU A C 1
ATOM 1415 O O . LEU A 1 180 ? 15.210 0.416 -16.426 1.00 85.81 180 LEU A O 1
ATOM 1419 N N . GLY A 1 181 ? 16.377 2.110 -15.538 1.00 78.81 181 GLY A N 1
ATOM 1420 C CA . GLY A 1 181 ? 17.148 2.414 -16.747 1.00 78.81 181 GLY A CA 1
ATOM 1421 C C . GLY A 1 181 ? 16.381 3.185 -17.827 1.00 78.81 181 GLY A C 1
ATOM 1422 O O . GLY A 1 181 ? 16.861 3.303 -18.954 1.00 78.81 181 GLY A O 1
ATOM 1423 N N . ALA A 1 182 ? 15.202 3.734 -17.520 1.00 73.69 182 ALA A N 1
ATOM 1424 C CA . ALA A 1 182 ? 14.472 4.580 -18.457 1.00 73.69 182 ALA A CA 1
ATOM 1425 C C . ALA A 1 182 ? 15.090 5.986 -18.539 1.00 73.69 182 ALA A C 1
ATOM 1427 O O . ALA A 1 182 ? 15.579 6.540 -17.551 1.00 73.69 182 ALA A O 1
ATOM 1428 N N . ALA A 1 183 ? 15.024 6.601 -19.723 1.00 56.06 183 ALA A N 1
ATOM 1429 C CA . ALA A 1 183 ? 15.511 7.960 -19.928 1.00 56.06 183 ALA A CA 1
ATOM 1430 C C . ALA A 1 183 ? 14.771 8.958 -19.014 1.00 56.06 183 ALA A C 1
ATOM 1432 O O . ALA A 1 183 ? 13.547 9.094 -19.074 1.00 56.06 183 ALA A O 1
ATOM 1433 N N . LEU A 1 184 ? 15.527 9.671 -18.174 1.00 55.41 184 LEU A N 1
ATOM 1434 C CA . LEU A 1 184 ? 15.002 10.714 -17.293 1.00 55.41 184 LEU A CA 1
ATOM 1435 C C . LEU A 1 184 ? 14.342 11.841 -18.117 1.00 55.41 184 LEU A C 1
ATOM 1437 O O . LEU A 1 184 ? 14.934 12.299 -19.101 1.00 55.41 184 LEU A O 1
ATOM 1441 N N . PRO A 1 185 ? 13.153 12.337 -17.725 1.00 56.72 185 PRO A N 1
ATOM 1442 C CA . PRO A 1 185 ? 12.529 13.484 -18.379 1.00 56.72 185 PRO A CA 1
ATOM 1443 C C . PRO A 1 185 ? 13.429 14.727 -18.292 1.00 56.72 185 PRO A C 1
ATOM 1445 O O . PRO A 1 185 ? 14.143 14.916 -17.309 1.00 56.72 185 PRO A O 1
ATOM 1448 N N . LEU A 1 186 ? 13.386 15.595 -19.313 1.00 52.34 186 LEU A N 1
ATOM 1449 C CA . LEU A 1 186 ? 14.260 16.778 -19.461 1.00 52.34 186 LEU A CA 1
ATOM 1450 C C . LEU A 1 186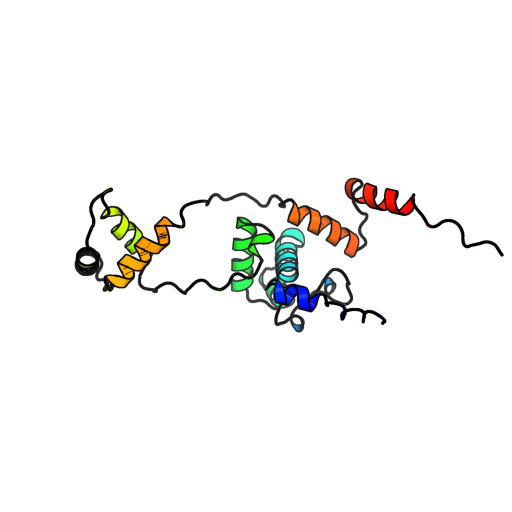 ? 14.350 17.654 -18.195 1.00 52.34 186 LEU A C 1
ATOM 1452 O O . LEU A 1 186 ? 15.424 18.160 -17.884 1.00 52.34 186 LEU A O 1
ATOM 1456 N N . MET A 1 187 ? 13.264 17.752 -17.423 1.00 48.09 187 MET A N 1
ATOM 1457 C CA . MET A 1 187 ? 13.189 18.521 -16.169 1.00 48.09 187 MET A CA 1
ATOM 1458 C C . MET A 1 187 ? 14.016 17.935 -15.014 1.00 48.09 187 MET A C 1
ATOM 1460 O O . MET A 1 187 ? 14.386 18.665 -14.105 1.00 48.09 187 MET A O 1
ATOM 1464 N N . ALA A 1 188 ? 14.326 16.636 -15.051 1.00 52.97 188 ALA A N 1
ATOM 1465 C CA . ALA A 1 188 ? 15.216 15.967 -14.100 1.00 52.97 188 ALA A CA 1
ATOM 1466 C C . ALA A 1 188 ? 16.660 15.852 -14.631 1.00 52.97 188 ALA A C 1
ATOM 1468 O O . ALA A 1 188 ? 17.595 15.602 -13.873 1.00 52.97 188 ALA A O 1
ATOM 1469 N N . ARG A 1 189 ? 16.862 16.069 -15.941 1.00 54.34 189 ARG A N 1
ATOM 1470 C CA . ARG A 1 189 ? 18.188 16.089 -16.584 1.00 54.34 189 ARG A CA 1
ATOM 1471 C C . ARG A 1 189 ? 18.955 17.384 -16.319 1.00 54.34 189 ARG A C 1
ATOM 1473 O O . ARG A 1 189 ? 20.175 17.380 -16.438 1.00 54.34 189 ARG A O 1
ATOM 1480 N N . SER A 1 190 ? 18.277 18.471 -15.956 1.00 54.56 190 SER A N 1
ATOM 1481 C CA . SER A 1 190 ? 18.891 19.776 -15.668 1.00 54.56 190 SER A CA 1
ATOM 1482 C C . SER A 1 190 ? 19.874 19.718 -14.490 1.00 54.56 190 SER A C 1
ATOM 1484 O O . SER A 1 190 ? 20.970 20.265 -14.596 1.00 54.56 190 SER A O 1
ATOM 1486 N N . GLY A 1 191 ? 19.552 18.978 -13.422 1.00 53.88 191 GLY A N 1
ATOM 1487 C CA . GLY A 1 191 ? 20.476 18.738 -12.304 1.00 53.88 191 GLY A CA 1
ATOM 1488 C C . GLY A 1 191 ? 21.683 17.872 -12.689 1.00 53.88 191 GLY A C 1
ATOM 1489 O O . GLY A 1 191 ? 22.815 18.192 -12.331 1.00 53.88 191 GLY A O 1
ATOM 1490 N N . LEU A 1 192 ? 21.463 16.821 -13.489 1.00 51.03 192 LEU A N 1
ATOM 1491 C CA . LEU A 1 192 ? 22.515 15.901 -13.945 1.00 51.03 192 LEU A CA 1
ATOM 1492 C C . LEU A 1 192 ? 23.470 16.554 -14.965 1.00 51.03 192 LEU A C 1
ATOM 1494 O O . LEU A 1 192 ? 24.675 16.335 -14.911 1.00 51.03 192 LEU A O 1
ATOM 1498 N N . MET A 1 193 ? 22.956 17.399 -15.865 1.00 49.47 193 MET A N 1
ATOM 1499 C CA . MET A 1 193 ? 23.764 18.192 -16.802 1.00 49.47 193 MET A CA 1
ATOM 1500 C C . MET A 1 193 ? 24.631 19.222 -16.075 1.00 49.47 193 MET A C 1
ATOM 1502 O O . MET A 1 193 ? 25.768 19.432 -16.484 1.00 49.47 193 MET A O 1
ATOM 1506 N N . LEU A 1 194 ? 24.139 19.836 -14.990 1.00 48.22 194 LEU A N 1
ATOM 1507 C CA . LEU A 1 194 ? 24.952 20.710 -14.137 1.00 48.22 194 LEU A CA 1
ATOM 1508 C C . LEU A 1 194 ? 26.057 19.934 -13.407 1.00 48.22 194 LEU A C 1
ATOM 1510 O O . LEU A 1 194 ? 27.162 20.452 -13.272 1.00 48.22 194 LEU A O 1
ATOM 1514 N N . PHE A 1 195 ? 25.776 18.698 -12.983 1.00 51.06 195 PHE A N 1
ATOM 1515 C CA . PHE A 1 195 ? 26.749 17.806 -12.348 1.00 51.06 195 PHE A CA 1
ATOM 1516 C C . PHE A 1 195 ? 27.841 17.359 -13.337 1.00 51.06 195 PHE A C 1
ATOM 1518 O O . PHE A 1 195 ? 29.027 17.449 -13.036 1.00 51.06 195 PHE A O 1
ATOM 1525 N N . LEU A 1 196 ? 27.459 16.997 -14.566 1.00 54.50 196 LEU A N 1
ATOM 1526 C CA . LEU A 1 196 ? 28.390 16.625 -15.639 1.00 54.50 196 LEU A CA 1
ATOM 1527 C C . LEU A 1 196 ? 29.180 17.822 -16.202 1.00 54.50 196 LEU A C 1
ATOM 1529 O O . LEU A 1 196 ? 30.303 17.645 -16.664 1.00 54.50 196 LEU A O 1
ATOM 1533 N N . ARG A 1 197 ? 28.650 19.054 -16.129 1.00 48.12 197 ARG A N 1
ATOM 1534 C CA . ARG A 1 197 ? 29.380 20.274 -16.533 1.00 48.12 197 ARG A CA 1
ATOM 1535 C C . ARG A 1 197 ? 30.428 20.745 -15.523 1.00 48.12 197 ARG A C 1
ATOM 1537 O O . ARG A 1 197 ? 31.213 21.620 -15.878 1.00 48.12 197 ARG A O 1
ATOM 1544 N N . ARG A 1 198 ? 30.429 20.235 -14.284 1.00 50.22 198 ARG A N 1
ATOM 1545 C CA . ARG A 1 198 ? 31.262 20.765 -13.185 1.00 50.22 198 ARG A CA 1
ATOM 1546 C C . ARG A 1 198 ? 32.380 19.846 -12.683 1.00 50.22 198 ARG A C 1
ATOM 1548 O O . ARG A 1 198 ? 33.046 20.228 -11.728 1.00 50.22 198 ARG A O 1
ATOM 1555 N N . GLY A 1 199 ? 32.667 18.726 -13.351 1.00 43.56 199 GLY A N 1
ATOM 1556 C CA . GLY A 1 199 ? 33.954 18.045 -13.170 1.00 43.56 199 GLY A CA 1
ATOM 1557 C C . GLY A 1 199 ? 33.948 16.553 -13.475 1.00 43.56 199 GLY A C 1
ATOM 1558 O O . GLY A 1 199 ? 33.430 15.775 -12.688 1.00 43.56 199 GLY A O 1
ATOM 1559 N N . CYS A 1 200 ? 34.565 16.184 -14.600 1.00 44.31 200 CYS A N 1
ATOM 1560 C CA . CYS A 1 200 ? 35.456 15.026 -14.760 1.00 44.31 200 CYS A CA 1
ATOM 1561 C C . CYS A 1 200 ? 35.969 15.024 -16.206 1.00 44.31 200 CYS A C 1
ATOM 1563 O O . CYS A 1 200 ? 35.487 14.299 -17.071 1.00 44.31 200 CYS A O 1
ATOM 1565 N N . GLY A 1 201 ? 36.939 15.892 -16.466 1.00 43.62 201 GLY A N 1
ATOM 1566 C CA . GLY A 1 201 ? 37.732 15.894 -17.684 1.00 43.62 201 GLY A CA 1
ATOM 1567 C C . GLY A 1 201 ? 39.119 16.372 -17.307 1.00 43.62 201 GLY A C 1
ATOM 1568 O O . GLY A 1 201 ? 39.338 17.571 -17.293 1.00 43.62 201 GLY A O 1
ATOM 1569 N N . ASP A 1 202 ? 39.959 15.449 -16.839 1.00 46.06 202 ASP A N 1
ATOM 1570 C CA . ASP A 1 202 ? 41.382 15.368 -17.188 1.00 46.06 202 ASP A CA 1
ATOM 1571 C C . ASP A 1 202 ? 42.015 14.200 -16.431 1.00 46.06 202 ASP A C 1
ATOM 1573 O O . ASP A 1 202 ? 42.327 14.256 -15.245 1.00 46.06 202 ASP A O 1
ATOM 1577 N N . GLY A 1 203 ? 42.138 13.086 -17.144 1.00 42.38 203 GLY A N 1
ATOM 1578 C CA . GLY A 1 203 ? 42.719 11.854 -16.632 1.00 42.38 203 GLY A CA 1
ATOM 1579 C C . GLY A 1 203 ? 42.826 10.787 -17.711 1.00 42.38 203 GLY A C 1
ATOM 1580 O O . GLY A 1 203 ? 42.548 9.625 -17.444 1.00 42.38 203 GLY A O 1
ATOM 1581 N N . PHE A 1 204 ? 43.157 11.177 -18.947 1.00 42.78 204 PHE A N 1
ATOM 1582 C CA . PHE A 1 204 ? 43.607 10.227 -19.962 1.00 42.78 204 PHE A CA 1
ATOM 1583 C C . PHE A 1 204 ? 44.452 10.919 -21.038 1.00 42.78 204 PHE A C 1
ATOM 1585 O O . PHE A 1 204 ? 43.946 11.370 -22.065 1.00 42.78 204 PHE A O 1
ATOM 1592 N N . ARG A 1 205 ? 45.764 10.981 -20.812 1.00 40.97 205 ARG A N 1
ATOM 1593 C CA . ARG A 1 205 ? 46.777 10.880 -21.868 1.00 40.97 205 ARG A CA 1
ATOM 1594 C C . ARG A 1 205 ? 48.104 10.451 -21.232 1.00 40.97 205 ARG A C 1
ATOM 1596 O O . ARG A 1 205 ? 48.467 10.986 -20.196 1.00 40.97 205 ARG A O 1
ATOM 1603 N N . ARG A 1 206 ? 48.680 9.430 -21.877 1.00 45.78 206 ARG A N 1
ATOM 1604 C CA . ARG A 1 206 ? 49.937 8.685 -21.666 1.00 45.78 206 ARG A CA 1
ATOM 1605 C C . ARG A 1 206 ? 50.972 9.277 -20.719 1.00 45.78 206 ARG A C 1
ATOM 1607 O O . ARG A 1 206 ? 51.318 10.459 -20.915 1.00 45.78 206 ARG A O 1
#

Foldseek 3Di:
DDDPDDPDQDPLNVCVVQQQFDPCLVQQQPCLCPPFPLRPSRGQLSLLVVLLCCCVPVVDDLVVSCRNSVHDSVVNVQSVVLCQFPNSVSRRDDDPDPPQDPLCDPVLVVVLVVPDDPPDPDQLVVSQVCCCVPVVGRDDSVSVVVVVVVPVVDDDDDDGDGDDRDPVSVVVVQVVCVSVVHDRPPVVCVVVVVVVVPDDPDDDDD

Secondary structure (DSSP, 8-state):
----------HHHHHHHTT-B-S-GGG---GGGSS-SS--TTBHHHHHHHHHHHHHTS---HHHHHHHTT--HHHHHHHHHHHHHHGGGGGSPPPPPP---TT--HHHHHHHHHT--TT----HHHHHHHHHHHS-----HHHHHHHHHHHTT-------------HHHHHHHHHHHHHTTPPPPHHHHHHHHHHHTSS-------

pLDDT: mean 72.79, std 19.49, range [26.95, 96.12]

Sequence (206 aa):
MSAKYDSKRTKTDGLIEEGTFNPTPEKVRDPKFRGSEFFDPHDAVQVKYEMLRRVSIDKVSVTEASDEYGVSRPTYYQAKVNFDMAGIAGLVPTKPGPRGPHKIDDKVLAFLQAQLAPGEPVRARELAKLLRQELDIELHPRSIERVLKKRHVNIAATAACPIQPSTIASQYEVLRKAALGAALPLMARSGLMLFLRRGCGDGFRR

Mean predicted aligned error: 17.25 Å

Radius of gyration: 25.75 Å; Cα contacts (8 Å, |Δi|>4): 153; chains: 1; bounding box: 85×38×55 Å

Solvent-accessible surface area (backbone atoms only — not comparable to full-atom values): 12661 Å² total; per-residue (Å²): 136,81,81,74,80,73,80,79,81,48,73,65,58,52,26,53,77,73,52,32,51,31,93,61,33,87,40,46,63,52,69,68,48,61,93,39,94,78,39,48,49,46,34,36,40,58,49,52,49,54,38,54,44,37,39,72,72,72,61,43,52,66,65,60,42,20,58,37,55,53,47,51,63,70,54,50,54,52,43,48,53,30,27,58,74,48,38,72,72,36,42,50,67,68,79,80,67,79,82,65,69,93,85,68,48,72,68,55,51,53,53,58,53,74,71,58,60,94,90,61,88,77,55,42,64,56,56,28,50,49,35,38,73,78,68,72,40,90,53,58,34,72,56,51,50,52,52,59,65,58,47,84,78,63,86,81,88,89,82,90,61,80,91,64,70,46,76,65,49,49,52,47,51,53,53,50,36,44,72,72,70,43,86,66,57,71,87,65,39,55,64,52,53,54,52,65,74,71,70,87,86,88,90,85,78,136